Protein AF-A0A538BDC4-F1 (afdb_monomer)

Structure (mmCIF, N/CA/C/O backbone):
data_AF-A0A538BDC4-F1
#
_entry.id   AF-A0A538BDC4-F1
#
loop_
_atom_site.group_PDB
_atom_site.id
_atom_site.type_symbol
_atom_site.label_atom_id
_atom_site.label_alt_id
_atom_site.label_comp_id
_atom_site.label_asym_id
_atom_site.label_entity_id
_atom_site.label_seq_id
_atom_site.pdbx_PDB_ins_code
_atom_site.Cartn_x
_atom_site.Cartn_y
_atom_site.Cartn_z
_atom_site.occupancy
_atom_site.B_iso_or_equiv
_atom_site.auth_seq_id
_atom_site.auth_comp_id
_atom_site.auth_asym_id
_atom_site.auth_atom_id
_atom_site.pdbx_PDB_model_num
ATOM 1 N N . ARG A 1 1 ? 24.166 2.985 -10.705 1.00 48.72 1 ARG A N 1
ATOM 2 C CA . ARG A 1 1 ? 24.495 4.195 -11.500 1.00 48.72 1 ARG A CA 1
ATOM 3 C C . ARG A 1 1 ? 25.926 4.578 -11.146 1.00 48.72 1 ARG A C 1
ATOM 5 O O . ARG A 1 1 ? 26.167 4.776 -9.967 1.00 48.72 1 ARG A O 1
ATOM 12 N N . ALA A 1 2 ? 26.855 4.630 -12.104 1.00 51.78 2 ALA A N 1
ATOM 13 C CA . ALA A 1 2 ? 28.124 5.322 -11.875 1.00 51.78 2 ALA A CA 1
ATOM 14 C C . ALA A 1 2 ? 27.796 6.819 -11.778 1.00 51.78 2 ALA A C 1
ATOM 16 O O . ALA A 1 2 ? 27.143 7.349 -12.676 1.00 51.78 2 ALA A O 1
ATOM 17 N N . GLU A 1 3 ? 28.159 7.482 -10.684 1.00 45.19 3 GLU A N 1
ATOM 18 C CA . GLU A 1 3 ? 27.828 8.890 -10.402 1.00 45.19 3 GLU A CA 1
ATOM 19 C C . GLU A 1 3 ? 28.668 9.864 -11.260 1.00 45.19 3 GLU A C 1
ATOM 21 O O . GLU A 1 3 ? 29.283 10.800 -10.765 1.00 45.19 3 GLU A O 1
ATOM 26 N N . GLY A 1 4 ? 28.750 9.624 -12.574 1.00 50.72 4 GLY A N 1
ATOM 27 C CA . GLY A 1 4 ? 29.489 10.459 -13.528 1.00 50.72 4 GLY A CA 1
ATOM 28 C C . GLY A 1 4 ? 31.010 10.256 -13.542 1.00 50.72 4 GLY A C 1
ATOM 29 O O . GLY A 1 4 ? 31.698 10.867 -14.356 1.00 50.72 4 GLY A O 1
ATOM 30 N N . SER A 1 5 ? 31.555 9.380 -12.697 1.00 67.25 5 SER A N 1
ATOM 31 C CA . SER A 1 5 ? 32.981 9.046 -12.678 1.00 67.25 5 SER A CA 1
ATOM 32 C C . SER A 1 5 ? 33.284 7.869 -13.609 1.00 67.25 5 SER A C 1
ATOM 34 O O . SER A 1 5 ? 32.860 6.738 -13.364 1.00 67.25 5 SER A O 1
ATOM 36 N N . ALA A 1 6 ? 34.085 8.104 -14.655 1.00 70.00 6 ALA A N 1
ATOM 37 C CA . ALA A 1 6 ? 34.589 7.047 -15.543 1.00 70.00 6 ALA A CA 1
ATOM 38 C C . ALA A 1 6 ? 35.351 5.943 -14.780 1.00 70.00 6 ALA A C 1
ATOM 40 O O . ALA A 1 6 ? 35.437 4.809 -15.242 1.00 70.00 6 ALA A O 1
ATOM 41 N N . ARG A 1 7 ? 35.870 6.264 -13.589 1.00 76.00 7 ARG A N 1
ATOM 42 C CA . ARG A 1 7 ? 36.587 5.333 -12.715 1.00 76.00 7 ARG A CA 1
ATOM 43 C C . ARG A 1 7 ? 35.655 4.332 -12.032 1.00 76.00 7 ARG A C 1
ATOM 45 O O . ARG A 1 7 ? 36.023 3.170 -11.901 1.00 76.00 7 ARG A O 1
ATOM 52 N N . ASP A 1 8 ? 34.452 4.758 -11.656 1.00 74.25 8 ASP A N 1
ATOM 53 C CA . ASP A 1 8 ? 33.457 3.869 -11.045 1.00 74.25 8 ASP A CA 1
ATOM 54 C C . ASP A 1 8 ? 32.830 2.951 -12.092 1.00 74.25 8 ASP A C 1
ATOM 56 O O . ASP A 1 8 ? 32.608 1.773 -11.829 1.00 74.25 8 ASP A O 1
ATOM 60 N N . ALA A 1 9 ? 32.620 3.462 -13.310 1.00 70.69 9 ALA A N 1
ATOM 61 C CA . ALA A 1 9 ? 32.191 2.646 -14.443 1.00 70.69 9 ALA A CA 1
ATOM 62 C C . ALA A 1 9 ? 33.221 1.554 -14.785 1.00 70.69 9 ALA A C 1
ATOM 64 O O . ALA A 1 9 ? 32.838 0.413 -15.031 1.00 70.69 9 ALA A O 1
ATOM 65 N N . LEU A 1 10 ? 34.519 1.883 -14.743 1.00 76.62 10 LEU A N 1
ATOM 66 C CA . LEU A 1 10 ? 35.595 0.916 -14.974 1.00 76.62 10 LEU A CA 1
ATOM 67 C C . LEU A 1 10 ? 35.688 -0.120 -13.843 1.00 76.62 10 LEU A C 1
ATOM 69 O O . LEU A 1 10 ? 35.801 -1.307 -14.112 1.00 76.62 10 LEU A O 1
ATOM 73 N N . SER A 1 11 ? 35.558 0.315 -12.586 1.00 78.12 11 SER A N 1
ATOM 74 C CA . SER A 1 11 ? 35.563 -0.579 -11.419 1.00 78.12 11 SER A CA 1
ATOM 75 C C . SER A 1 11 ? 34.393 -1.572 -11.435 1.00 78.12 11 SER A C 1
ATOM 77 O O . SER A 1 11 ? 34.571 -2.749 -11.125 1.00 78.12 11 SER A O 1
ATOM 79 N N . LEU A 1 12 ? 33.197 -1.127 -11.842 1.00 71.94 12 LEU A N 1
ATOM 80 C CA . LEU A 1 12 ? 32.029 -2.000 -12.010 1.00 71.94 12 LEU A CA 1
ATOM 81 C C . LEU A 1 12 ? 32.198 -2.981 -13.180 1.00 71.94 12 LEU A C 1
ATOM 83 O O . LEU A 1 12 ? 31.763 -4.125 -13.081 1.00 71.94 12 LEU A O 1
ATOM 87 N N . LEU A 1 13 ? 32.850 -2.561 -14.269 1.00 73.38 13 LEU A N 1
ATOM 88 C CA . LEU A 1 13 ? 33.155 -3.429 -15.409 1.00 73.38 13 LEU A CA 1
ATOM 89 C C . LEU A 1 13 ? 34.205 -4.495 -15.053 1.00 73.38 13 LEU A C 1
ATOM 91 O O . LEU A 1 13 ? 34.049 -5.662 -15.412 1.00 73.38 13 LEU A O 1
ATOM 95 N N . ASP A 1 14 ? 35.238 -4.121 -14.297 1.00 78.94 14 ASP A N 1
ATOM 96 C CA . ASP A 1 14 ? 36.242 -5.059 -13.787 1.00 78.94 14 ASP A CA 1
ATOM 97 C C . ASP A 1 14 ? 35.599 -6.089 -12.843 1.00 78.94 14 ASP A C 1
ATOM 99 O O . ASP A 1 14 ? 35.874 -7.282 -12.933 1.00 78.94 14 ASP A O 1
ATOM 103 N N . GLN A 1 15 ? 34.654 -5.675 -11.997 1.00 76.25 15 GLN A N 1
ATOM 104 C CA . GLN A 1 15 ? 33.881 -6.608 -11.167 1.00 76.25 15 GLN A CA 1
ATOM 105 C C . GLN A 1 15 ? 32.971 -7.526 -12.004 1.00 76.25 15 GLN A C 1
ATOM 107 O O . GLN A 1 15 ? 32.870 -8.719 -11.714 1.00 76.25 15 GLN A O 1
ATOM 112 N N . ALA A 1 16 ? 32.368 -7.008 -13.078 1.00 72.31 16 ALA A N 1
ATOM 113 C CA . ALA A 1 16 ? 31.541 -7.781 -14.008 1.00 72.31 16 ALA A CA 1
ATOM 114 C C . ALA A 1 16 ? 32.308 -8.846 -14.783 1.00 72.31 16 ALA A C 1
ATOM 116 O O . ALA A 1 16 ? 31.830 -9.970 -14.932 1.00 72.31 16 ALA A O 1
ATOM 117 N N . THR A 1 17 ? 33.520 -8.529 -15.218 1.00 72.88 17 THR A N 1
ATOM 118 C CA . THR A 1 17 ? 34.389 -9.484 -15.915 1.00 72.88 17 THR A CA 1
ATOM 119 C C . THR A 1 17 ? 34.947 -10.563 -14.984 1.00 72.88 17 THR A C 1
ATOM 121 O O . THR A 1 17 ? 35.096 -11.711 -15.401 1.00 72.88 17 THR A O 1
ATOM 124 N N . VAL A 1 18 ? 35.181 -10.251 -13.704 1.00 78.81 18 VAL A N 1
ATOM 125 C CA . VAL A 1 18 ? 35.585 -11.252 -12.699 1.00 78.81 18 VAL A CA 1
ATOM 126 C C . VAL A 1 18 ? 34.460 -12.254 -12.408 1.00 78.81 18 VAL A C 1
ATOM 128 O O . VAL A 1 18 ? 34.746 -13.434 -12.211 1.00 78.81 18 VAL A O 1
ATOM 131 N N . LEU A 1 19 ? 33.196 -11.812 -12.405 1.00 66.75 19 LEU A N 1
ATOM 132 C CA . LEU A 1 19 ? 32.043 -12.670 -12.105 1.00 66.75 19 LEU A CA 1
ATOM 133 C C . LEU A 1 19 ? 31.507 -13.442 -13.331 1.00 66.75 19 LEU A C 1
ATOM 135 O O . LEU A 1 19 ? 31.119 -14.599 -13.188 1.00 66.75 19 LEU A O 1
ATOM 139 N N . GLY A 1 20 ? 31.491 -12.824 -14.520 1.00 61.47 20 GLY A N 1
ATOM 140 C CA . GLY A 1 20 ? 30.931 -13.388 -15.764 1.00 61.47 20 GLY A CA 1
ATOM 141 C C . GLY A 1 20 ? 31.948 -14.037 -16.713 1.00 61.47 20 GLY A C 1
ATOM 142 O O . GLY A 1 20 ? 31.589 -14.568 -17.764 1.00 61.47 20 GLY A O 1
ATOM 143 N N . GLY A 1 21 ? 33.242 -14.002 -16.387 1.00 69.00 21 GLY A N 1
ATOM 144 C CA . GLY A 1 21 ? 34.291 -14.503 -17.276 1.00 69.00 21 GLY A CA 1
ATOM 145 C C . GLY A 1 21 ? 34.465 -13.634 -18.533 1.00 69.00 21 GLY A C 1
ATOM 146 O O . GLY A 1 21 ? 34.674 -12.429 -18.444 1.00 69.00 21 GLY A O 1
ATOM 147 N N . GLN A 1 22 ? 34.443 -14.244 -19.727 1.00 62.75 22 GLN A N 1
ATOM 148 C CA . GLN A 1 22 ? 34.723 -13.558 -21.008 1.00 62.75 22 GLN A CA 1
ATOM 149 C C . GLN A 1 22 ? 33.521 -12.793 -21.591 1.00 62.75 22 GLN A C 1
ATOM 151 O O . GLN A 1 22 ? 33.710 -11.985 -22.500 1.00 62.75 22 GLN A O 1
ATOM 156 N N . ALA A 1 23 ? 32.303 -13.042 -21.103 1.00 62.81 23 ALA A N 1
ATOM 157 C CA . ALA A 1 23 ? 31.093 -12.380 -21.573 1.00 62.81 23 ALA A CA 1
ATOM 158 C C . ALA A 1 23 ? 30.297 -11.872 -20.373 1.00 62.81 23 ALA A C 1
ATOM 160 O O . ALA A 1 23 ? 29.814 -12.647 -19.556 1.00 62.81 23 ALA A O 1
ATOM 161 N N . VAL A 1 24 ? 30.174 -10.552 -20.274 1.00 70.12 24 VAL A N 1
ATOM 162 C CA . VAL A 1 24 ? 29.301 -9.913 -19.294 1.00 70.12 24 VAL A CA 1
ATOM 163 C C . VAL A 1 24 ? 27.889 -9.949 -19.869 1.00 70.12 24 VAL A C 1
ATOM 165 O O . VAL A 1 24 ? 27.565 -9.166 -20.762 1.00 70.12 24 VAL A O 1
ATOM 168 N N . ASP A 1 25 ? 27.079 -10.903 -19.414 1.00 71.81 25 ASP A N 1
ATOM 169 C CA . ASP A 1 25 ? 25.666 -10.986 -19.772 1.00 71.81 25 ASP A CA 1
ATOM 170 C C . ASP A 1 25 ? 24.791 -10.156 -18.816 1.00 71.81 25 ASP A C 1
ATOM 172 O O . ASP A 1 25 ? 25.215 -9.705 -17.748 1.00 71.81 25 ASP A O 1
ATOM 176 N N . GLU A 1 26 ? 23.545 -9.922 -19.223 1.00 63.72 26 GLU A N 1
ATOM 177 C CA . GLU A 1 26 ? 22.583 -9.116 -18.467 1.00 63.72 26 GLU A CA 1
ATOM 178 C C . GLU A 1 26 ? 22.339 -9.673 -17.054 1.00 63.72 26 GLU A C 1
ATOM 180 O O . GLU A 1 26 ? 22.199 -8.914 -16.094 1.00 63.72 26 GLU A O 1
ATOM 185 N N . ALA A 1 27 ? 22.359 -11.001 -16.905 1.00 61.50 27 ALA A N 1
ATOM 186 C CA . ALA A 1 27 ? 22.208 -11.678 -15.622 1.00 61.50 27 ALA A CA 1
ATOM 187 C C . ALA A 1 27 ? 23.379 -11.384 -14.669 1.00 61.50 27 ALA A C 1
ATOM 189 O O . ALA A 1 27 ? 23.152 -11.104 -13.491 1.00 61.50 27 ALA A O 1
ATOM 190 N N . THR A 1 28 ? 24.615 -11.373 -15.175 1.00 65.12 28 THR A N 1
ATOM 191 C CA . THR A 1 28 ? 25.823 -11.023 -14.414 1.00 65.12 28 THR A CA 1
ATOM 192 C C . THR A 1 28 ? 25.789 -9.565 -13.960 1.00 65.12 28 THR A C 1
ATOM 194 O O . THR A 1 28 ? 26.091 -9.260 -12.805 1.00 65.12 28 THR A O 1
ATOM 197 N N . VAL A 1 29 ? 25.368 -8.653 -14.842 1.00 67.12 29 VAL A N 1
ATOM 198 C CA . VAL A 1 29 ? 25.221 -7.227 -14.508 1.00 67.12 29 VAL A CA 1
ATOM 199 C C . VAL A 1 29 ? 24.146 -7.022 -13.439 1.00 67.12 29 VAL A C 1
ATOM 201 O O . VAL A 1 29 ? 24.364 -6.262 -12.496 1.00 67.12 29 VAL A O 1
ATOM 204 N N . ARG A 1 30 ? 23.017 -7.735 -13.537 1.00 62.06 30 ARG A N 1
ATOM 205 C CA . ARG A 1 30 ? 21.933 -7.700 -12.543 1.00 62.06 30 ARG A CA 1
ATOM 206 C C . ARG A 1 30 ? 22.375 -8.258 -11.187 1.00 62.06 30 ARG A C 1
ATOM 208 O O . ARG A 1 30 ? 22.053 -7.680 -10.157 1.00 62.06 30 ARG A O 1
ATOM 215 N N . ALA A 1 31 ? 23.162 -9.331 -11.172 1.00 61.19 31 ALA A N 1
ATOM 216 C CA . ALA A 1 31 ? 23.706 -9.897 -9.937 1.00 61.19 31 ALA A CA 1
ATOM 217 C C . ALA A 1 31 ? 24.677 -8.939 -9.219 1.00 61.19 31 ALA A C 1
ATOM 219 O O . ALA A 1 31 ? 24.730 -8.922 -7.992 1.00 61.19 31 ALA A O 1
ATOM 220 N N . LEU A 1 32 ? 25.423 -8.123 -9.969 1.00 63.72 32 LEU A N 1
ATOM 221 C CA . LEU A 1 32 ? 26.388 -7.160 -9.421 1.00 63.72 32 LEU A CA 1
ATOM 222 C C . LEU A 1 32 ? 25.776 -5.830 -8.996 1.00 63.72 32 LEU A C 1
ATOM 224 O O . LEU A 1 32 ? 26.238 -5.216 -8.038 1.00 63.72 32 LEU A O 1
ATOM 228 N N . LEU A 1 33 ? 24.768 -5.359 -9.725 1.00 60.28 33 LEU A N 1
ATOM 229 C CA . LEU A 1 33 ? 24.105 -4.085 -9.448 1.00 60.28 33 LEU A CA 1
ATOM 230 C C . LEU A 1 33 ? 22.880 -4.237 -8.533 1.00 60.28 33 LEU A C 1
ATOM 232 O O . LEU A 1 33 ? 22.323 -3.223 -8.104 1.00 60.28 33 LEU A O 1
ATOM 236 N N . GLY A 1 34 ? 22.480 -5.478 -8.236 1.00 54.44 34 GLY A N 1
ATOM 237 C CA . GLY A 1 34 ? 21.169 -5.807 -7.687 1.00 54.44 34 GLY A CA 1
ATOM 238 C C . GLY A 1 34 ? 20.065 -5.642 -8.736 1.00 54.44 34 GLY A C 1
ATOM 239 O O . GLY A 1 34 ? 20.293 -5.125 -9.834 1.00 54.44 34 GLY A O 1
ATOM 240 N N . ALA A 1 35 ? 18.844 -6.060 -8.394 1.00 53.50 35 ALA A N 1
ATOM 241 C CA . ALA A 1 35 ? 17.668 -5.777 -9.213 1.00 53.50 35 ALA A CA 1
ATOM 242 C C . ALA A 1 35 ? 17.561 -4.251 -9.445 1.00 53.50 35 ALA A C 1
ATOM 244 O O . ALA A 1 35 ? 17.595 -3.496 -8.460 1.00 53.50 35 ALA A O 1
ATOM 245 N N . PRO A 1 36 ? 17.484 -3.750 -10.698 1.00 56.94 36 PRO A N 1
ATOM 246 C CA . PRO A 1 36 ? 17.276 -2.337 -10.966 1.00 56.94 36 PRO A CA 1
ATOM 247 C C . PRO A 1 36 ? 16.169 -1.747 -10.094 1.00 56.94 36 PRO A C 1
ATOM 249 O O . PRO A 1 36 ? 15.174 -2.396 -9.794 1.00 56.94 36 PRO A O 1
ATOM 252 N N . ARG A 1 37 ? 16.320 -0.476 -9.708 1.00 51.00 37 ARG A N 1
ATOM 253 C CA . ARG A 1 37 ? 15.408 0.239 -8.793 1.00 51.00 37 ARG A CA 1
ATOM 254 C C . ARG A 1 37 ? 13.944 0.336 -9.251 1.00 51.00 37 ARG A C 1
ATOM 256 O O . ARG A 1 37 ? 13.197 0.952 -8.512 1.00 51.00 37 ARG A O 1
ATOM 263 N N . GLY A 1 38 ? 13.582 -0.191 -10.425 1.00 59.62 38 GLY A N 1
ATOM 264 C CA . GLY A 1 38 ? 12.201 -0.385 -10.882 1.00 59.62 38 GLY A CA 1
ATOM 265 C C . GLY A 1 38 ? 11.728 -1.846 -10.821 1.00 59.62 38 GLY A C 1
ATOM 266 O O . GLY A 1 38 ? 10.539 -2.086 -10.668 1.00 59.62 38 GLY A O 1
ATOM 267 N N . GLU A 1 39 ? 12.629 -2.835 -10.864 1.00 77.12 39 GLU A N 1
ATOM 268 C CA . GLU A 1 39 ? 12.265 -4.262 -10.857 1.00 77.12 39 GLU A CA 1
ATOM 269 C C . GLU A 1 39 ? 11.569 -4.667 -9.548 1.00 77.12 39 GLU A C 1
ATOM 271 O O . GLU A 1 39 ? 10.618 -5.438 -9.574 1.00 77.12 39 GLU A O 1
ATOM 276 N N . VAL A 1 40 ? 11.984 -4.108 -8.405 1.00 89.31 40 VAL A N 1
ATOM 277 C CA . VAL A 1 40 ? 11.389 -4.448 -7.100 1.00 89.31 40 VAL A CA 1
ATOM 278 C C . VAL A 1 40 ? 9.949 -3.955 -6.986 1.00 89.31 40 VAL A C 1
ATOM 280 O O . VAL A 1 40 ? 9.096 -4.675 -6.488 1.00 89.31 40 VAL A O 1
ATOM 283 N N . GLN A 1 41 ? 9.658 -2.721 -7.390 1.00 93.38 41 GLN A N 1
ATOM 284 C CA . GLN A 1 41 ? 8.317 -2.147 -7.263 1.00 93.38 41 GLN A CA 1
ATOM 285 C C . GLN A 1 41 ? 7.372 -2.799 -8.272 1.00 93.38 41 GLN A C 1
ATOM 287 O O . GLN A 1 41 ? 6.224 -3.072 -7.924 1.00 93.38 41 GLN A O 1
ATOM 292 N N . PHE A 1 42 ? 7.882 -3.141 -9.462 1.00 93.62 42 PHE A N 1
ATOM 293 C CA . PHE A 1 42 ? 7.183 -4.013 -10.400 1.00 93.62 42 PHE A CA 1
ATOM 294 C C . PHE A 1 42 ? 6.879 -5.380 -9.772 1.00 93.62 42 PHE A C 1
ATOM 296 O O . PHE A 1 42 ? 5.733 -5.814 -9.811 1.00 93.62 42 PHE A O 1
ATOM 303 N N . GLU A 1 43 ? 7.855 -6.034 -9.141 1.00 94.56 43 GLU A N 1
ATOM 304 C CA . GLU A 1 43 ? 7.658 -7.325 -8.472 1.00 94.56 43 GLU A CA 1
ATOM 305 C C . GLU A 1 43 ? 6.638 -7.231 -7.328 1.00 94.56 43 GLU A C 1
ATOM 307 O O . GLU A 1 43 ? 5.719 -8.043 -7.257 1.00 94.56 43 GLU A O 1
ATOM 312 N N . ILE A 1 44 ? 6.737 -6.210 -6.467 1.00 96.12 44 ILE A N 1
ATOM 313 C CA . ILE A 1 44 ? 5.762 -5.958 -5.395 1.00 96.12 44 ILE A CA 1
ATOM 314 C C . ILE A 1 44 ? 4.362 -5.810 -5.990 1.00 96.12 44 ILE A C 1
ATOM 316 O O . ILE A 1 44 ? 3.426 -6.439 -5.501 1.00 96.12 44 ILE A O 1
ATOM 320 N N . ALA A 1 45 ? 4.199 -4.992 -7.031 1.00 96.44 45 ALA A N 1
ATOM 321 C CA . ALA A 1 45 ? 2.906 -4.814 -7.677 1.00 96.44 45 ALA A CA 1
ATOM 322 C C . ALA A 1 45 ? 2.380 -6.137 -8.259 1.00 96.44 45 ALA A C 1
ATOM 324 O O . ALA A 1 45 ? 1.213 -6.460 -8.062 1.00 96.44 45 ALA A O 1
ATOM 325 N N . ASP A 1 46 ? 3.224 -6.956 -8.880 1.00 94.50 46 ASP A N 1
ATOM 326 C CA . ASP A 1 46 ? 2.808 -8.253 -9.421 1.00 94.50 46 ASP A CA 1
ATOM 327 C C . ASP A 1 46 ? 2.362 -9.237 -8.338 1.00 94.50 46 ASP A C 1
ATOM 329 O O . ASP A 1 46 ? 1.306 -9.859 -8.468 1.00 94.50 46 ASP A O 1
ATOM 333 N N . VAL A 1 47 ? 3.115 -9.327 -7.242 1.00 95.50 47 VAL A N 1
ATOM 334 C CA . VAL A 1 47 ? 2.774 -10.156 -6.080 1.00 95.50 47 VAL A CA 1
ATOM 335 C C . VAL A 1 47 ? 1.463 -9.685 -5.437 1.00 95.50 47 VAL A C 1
ATOM 337 O O . VAL A 1 47 ? 0.593 -10.502 -5.124 1.00 95.50 47 VAL A O 1
ATOM 340 N N . VAL A 1 48 ? 1.271 -8.367 -5.299 1.00 96.12 48 VAL A N 1
ATOM 341 C CA . VAL A 1 48 ? 0.020 -7.785 -4.786 1.00 96.12 48 VAL A CA 1
ATOM 342 C C . VAL A 1 48 ? -1.156 -8.080 -5.718 1.00 96.12 48 VAL A C 1
ATOM 344 O O . VAL A 1 48 ? -2.230 -8.436 -5.232 1.00 96.12 48 VAL A O 1
ATOM 347 N N . ALA A 1 49 ? -0.969 -7.979 -7.036 1.00 93.88 49 ALA A N 1
ATOM 348 C CA . ALA A 1 49 ? -2.023 -8.212 -8.023 1.00 93.88 49 ALA A CA 1
ATOM 349 C C . ALA A 1 49 ? -2.586 -9.639 -7.956 1.00 93.88 49 ALA A C 1
ATOM 351 O O . ALA A 1 49 ? -3.799 -9.841 -8.047 1.00 93.88 49 ALA A O 1
ATOM 352 N N . VAL A 1 50 ? -1.717 -10.637 -7.764 1.00 92.56 50 VAL A N 1
ATOM 353 C CA . VAL A 1 50 ? -2.139 -12.041 -7.618 1.00 92.56 50 VAL A CA 1
ATOM 354 C C . VAL A 1 50 ? -2.575 -12.391 -6.191 1.00 92.56 50 VAL A C 1
ATOM 356 O O . VAL A 1 50 ? -3.180 -13.440 -5.975 1.00 92.56 50 VAL A O 1
ATOM 359 N N . GLY A 1 51 ? -2.332 -11.504 -5.221 1.00 91.44 51 GLY A N 1
ATOM 360 C CA . GLY A 1 51 ? -2.657 -11.709 -3.811 1.00 91.44 51 GLY A CA 1
ATOM 361 C C . GLY A 1 51 ? -1.729 -12.700 -3.102 1.00 91.44 51 GLY A C 1
ATOM 362 O O . GLY A 1 51 ? -2.164 -13.380 -2.171 1.00 91.44 51 GLY A O 1
ATOM 363 N N . ASP A 1 52 ? -0.474 -12.812 -3.540 1.00 91.31 52 ASP A N 1
ATOM 364 C CA . ASP A 1 52 ? 0.494 -13.752 -2.972 1.00 91.31 52 ASP A CA 1
ATOM 365 C C . ASP A 1 52 ? 1.160 -13.182 -1.710 1.00 91.31 52 ASP A C 1
ATOM 367 O O . ASP A 1 52 ? 2.209 -12.542 -1.732 1.00 91.31 52 ASP A O 1
ATOM 371 N N . VAL A 1 53 ? 0.545 -13.460 -0.561 1.00 93.56 53 VAL A N 1
ATOM 372 C CA . VAL A 1 53 ? 1.059 -13.054 0.755 1.00 93.56 53 VAL A CA 1
ATOM 373 C C . VAL A 1 53 ? 2.445 -13.632 1.042 1.00 93.56 53 VAL A C 1
ATOM 375 O O . VAL A 1 53 ? 3.256 -12.977 1.696 1.00 93.56 53 VAL A O 1
ATOM 378 N N . ARG A 1 54 ? 2.740 -14.849 0.570 1.00 93.75 54 ARG A N 1
ATOM 379 C CA . ARG A 1 54 ? 4.052 -15.464 0.784 1.00 93.75 54 ARG A CA 1
ATOM 380 C C . ARG A 1 54 ? 5.117 -14.707 -0.003 1.00 93.75 54 ARG A C 1
ATOM 382 O O . ARG A 1 54 ? 6.150 -14.367 0.571 1.00 93.75 54 ARG A O 1
ATOM 389 N N . GLY A 1 55 ? 4.829 -14.390 -1.263 1.00 93.25 55 GLY A N 1
ATOM 390 C CA . GLY A 1 55 ? 5.689 -13.566 -2.105 1.00 93.25 55 GLY A CA 1
ATOM 391 C C . GLY A 1 55 ? 6.025 -12.219 -1.459 1.00 93.25 55 GLY A C 1
ATOM 392 O O . GLY A 1 55 ? 7.171 -11.787 -1.523 1.00 93.25 55 GLY A O 1
ATOM 393 N N . ILE A 1 56 ? 5.083 -11.584 -0.747 1.00 94.75 56 ILE A N 1
ATOM 394 C CA . ILE A 1 56 ? 5.352 -10.320 -0.037 1.00 94.75 56 ILE A CA 1
ATOM 395 C C . ILE A 1 56 ? 6.461 -10.484 1.001 1.00 94.75 56 ILE A C 1
ATOM 397 O O . ILE A 1 56 ? 7.385 -9.670 1.035 1.00 94.75 56 ILE A O 1
ATOM 401 N N . PHE A 1 57 ? 6.391 -11.526 1.833 1.00 94.75 57 PHE A N 1
ATOM 402 C CA . PHE A 1 57 ? 7.437 -11.784 2.821 1.00 94.75 57 PHE A CA 1
ATOM 403 C C . PHE A 1 57 ? 8.781 -12.066 2.150 1.00 94.75 57 PHE A C 1
ATOM 405 O O . PHE A 1 57 ? 9.785 -11.499 2.566 1.00 94.75 57 PHE A O 1
ATOM 412 N N . GLU A 1 58 ? 8.798 -12.860 1.077 1.00 95.00 58 GLU A N 1
ATOM 413 C CA . GLU A 1 58 ? 10.026 -13.185 0.341 1.00 95.00 58 GLU A CA 1
ATOM 414 C C . GLU A 1 58 ? 10.674 -11.936 -0.287 1.00 95.00 58 GLU A C 1
ATOM 416 O O . GLU A 1 58 ? 11.894 -11.767 -0.213 1.00 95.00 58 GLU A O 1
ATOM 421 N N . VAL A 1 59 ? 9.874 -11.025 -0.852 1.00 94.12 59 VAL A N 1
ATOM 422 C CA . VAL A 1 59 ? 10.360 -9.748 -1.398 1.00 94.12 59 VAL A CA 1
ATOM 423 C C . VAL A 1 59 ? 10.896 -8.844 -0.290 1.00 94.12 59 VAL A C 1
ATOM 425 O O . VAL A 1 59 ? 12.001 -8.314 -0.411 1.00 94.12 59 VAL A O 1
ATOM 428 N N . VAL A 1 60 ? 10.156 -8.674 0.809 1.00 94.44 60 VAL A N 1
ATOM 429 C CA . VAL A 1 60 ? 10.581 -7.811 1.924 1.00 94.44 60 VAL A CA 1
ATOM 430 C C . VAL A 1 60 ? 11.828 -8.360 2.618 1.00 94.44 60 VAL A C 1
ATOM 432 O O . VAL A 1 60 ? 12.738 -7.587 2.920 1.00 94.44 60 VAL A O 1
ATOM 435 N N . ASP A 1 61 ? 11.918 -9.674 2.828 1.00 93.38 61 ASP A N 1
ATOM 436 C CA . ASP A 1 61 ? 13.113 -10.314 3.381 1.00 93.38 61 ASP A CA 1
ATOM 437 C C . ASP A 1 61 ? 14.338 -10.046 2.516 1.00 93.38 61 ASP A C 1
ATOM 439 O O . ASP A 1 61 ? 15.375 -9.626 3.031 1.00 93.38 61 ASP A O 1
ATOM 443 N N . ARG A 1 62 ? 14.209 -10.215 1.197 1.00 93.19 62 ARG A N 1
ATOM 444 C CA . ARG A 1 62 ? 15.297 -9.937 0.258 1.00 93.19 62 ARG A CA 1
ATOM 445 C C . ARG A 1 62 ? 15.748 -8.484 0.329 1.00 93.19 62 ARG A C 1
ATOM 447 O O . ARG A 1 62 ? 16.938 -8.226 0.434 1.00 93.19 62 ARG A O 1
ATOM 454 N N . LEU A 1 63 ? 14.809 -7.537 0.371 1.00 91.06 63 LEU A N 1
ATOM 455 C CA . LEU A 1 63 ? 15.127 -6.111 0.492 1.00 91.06 63 LEU A CA 1
ATOM 456 C C . LEU A 1 63 ? 15.932 -5.796 1.754 1.00 91.06 63 LEU A C 1
ATOM 458 O O . LEU A 1 63 ? 16.864 -4.993 1.715 1.00 91.06 63 LEU A O 1
ATOM 462 N N . VAL A 1 64 ? 15.578 -6.432 2.870 1.00 89.31 64 VAL A N 1
ATOM 463 C CA . VAL A 1 64 ? 16.276 -6.258 4.146 1.00 89.31 64 VAL A CA 1
ATOM 464 C C . VAL A 1 64 ? 17.658 -6.909 4.106 1.00 89.31 64 VAL A C 1
ATOM 466 O O . VAL A 1 64 ? 18.619 -6.301 4.578 1.00 89.31 64 VAL A O 1
ATOM 469 N N . LEU A 1 65 ? 17.778 -8.107 3.524 1.00 89.50 65 LEU A N 1
ATOM 470 C CA . LEU A 1 65 ? 19.060 -8.796 3.331 1.00 89.50 65 LEU A CA 1
ATOM 471 C C . LEU A 1 65 ? 20.009 -8.000 2.427 1.00 89.50 65 LEU A C 1
ATOM 473 O O . LEU A 1 65 ? 21.198 -7.910 2.722 1.00 89.50 65 LEU A O 1
ATOM 477 N N . ASP A 1 66 ? 19.467 -7.348 1.400 1.00 88.94 66 ASP A N 1
ATOM 478 C CA . ASP A 1 66 ? 20.195 -6.453 0.496 1.00 88.94 66 ASP A CA 1
ATOM 479 C C . ASP A 1 66 ? 20.552 -5.101 1.154 1.00 88.94 66 ASP A C 1
ATOM 481 O O . ASP A 1 66 ? 21.149 -4.229 0.520 1.00 88.94 66 ASP A O 1
ATOM 485 N N . GLY A 1 67 ? 20.176 -4.885 2.422 1.00 88.38 67 GLY A N 1
ATOM 486 C CA . GLY A 1 67 ? 20.474 -3.667 3.178 1.00 88.38 67 GLY A CA 1
ATOM 487 C C . GLY A 1 67 ? 19.716 -2.428 2.693 1.00 88.38 67 GLY A C 1
ATOM 488 O O . GLY A 1 67 ? 20.144 -1.300 2.949 1.00 88.38 67 GLY A O 1
ATOM 489 N N . ARG A 1 68 ? 18.601 -2.606 1.974 1.00 90.19 68 ARG A N 1
ATOM 490 C CA . ARG A 1 68 ? 17.786 -1.498 1.461 1.00 90.19 68 ARG A CA 1
ATOM 491 C C . ARG A 1 68 ? 17.067 -0.799 2.613 1.00 90.19 68 ARG A C 1
ATOM 493 O O . ARG A 1 68 ? 16.472 -1.438 3.480 1.00 90.19 68 ARG A O 1
ATOM 500 N N . ASP A 1 69 ? 17.058 0.532 2.590 1.00 91.94 69 ASP A N 1
ATOM 501 C CA . ASP A 1 69 ? 16.275 1.307 3.552 1.00 91.94 69 ASP A CA 1
ATOM 502 C C . ASP A 1 69 ? 14.770 1.135 3.284 1.00 91.94 69 ASP A C 1
ATOM 504 O O . ASP A 1 69 ? 14.258 1.525 2.231 1.00 91.94 69 ASP A O 1
ATOM 508 N N . VAL A 1 70 ? 14.055 0.562 4.256 1.00 94.12 70 VAL A N 1
ATOM 509 C CA . VAL A 1 70 ? 12.621 0.243 4.152 1.00 94.12 70 VAL A CA 1
ATOM 510 C C . VAL A 1 70 ? 11.767 1.487 3.899 1.00 94.12 70 VAL A C 1
ATOM 512 O O . VAL A 1 70 ? 10.778 1.415 3.170 1.00 94.12 70 VAL A O 1
ATOM 515 N N . ARG A 1 71 ? 12.129 2.646 4.463 1.00 95.00 71 ARG A N 1
ATOM 516 C CA . ARG A 1 71 ? 11.355 3.884 4.284 1.00 95.00 71 ARG A CA 1
ATOM 517 C C . ARG A 1 71 ? 11.507 4.395 2.859 1.00 95.00 71 ARG A C 1
ATOM 519 O O . ARG A 1 71 ? 10.521 4.791 2.247 1.00 95.00 71 ARG A O 1
ATOM 526 N N . ASN A 1 72 ? 12.725 4.349 2.322 1.00 93.56 72 ASN A N 1
ATOM 527 C CA . ASN A 1 72 ? 12.976 4.698 0.933 1.00 93.56 72 ASN A CA 1
ATOM 528 C C . ASN A 1 72 ? 12.249 3.743 -0.021 1.00 93.56 72 ASN A C 1
ATOM 530 O O . ASN A 1 72 ? 11.555 4.211 -0.916 1.00 93.56 72 ASN A O 1
ATOM 534 N N . VAL A 1 73 ? 12.321 2.428 0.216 1.00 94.31 73 VAL A N 1
ATOM 535 C CA . VAL A 1 73 ? 11.565 1.446 -0.583 1.00 94.31 73 VAL A CA 1
ATOM 536 C C . VAL A 1 73 ? 10.066 1.737 -0.530 1.00 94.31 73 VAL A C 1
ATOM 538 O O . VAL A 1 73 ? 9.411 1.734 -1.562 1.00 94.31 73 VAL A O 1
ATOM 541 N N . THR A 1 74 ? 9.523 2.069 0.642 1.00 96.69 74 THR A N 1
ATOM 542 C CA . THR A 1 74 ? 8.105 2.436 0.782 1.00 96.69 74 THR A CA 1
ATOM 543 C C . THR A 1 74 ? 7.751 3.664 -0.062 1.00 96.69 74 THR A C 1
ATOM 545 O O . THR A 1 74 ? 6.719 3.665 -0.728 1.00 96.69 74 THR A O 1
ATOM 548 N N . ASN A 1 75 ? 8.610 4.690 -0.094 1.00 95.94 75 ASN A N 1
ATOM 549 C CA . ASN A 1 75 ? 8.409 5.876 -0.936 1.00 95.94 75 ASN A CA 1
ATOM 550 C C . ASN A 1 75 ? 8.442 5.538 -2.431 1.00 95.94 75 ASN A C 1
ATOM 552 O O . ASN A 1 75 ? 7.612 6.037 -3.189 1.00 95.94 75 ASN A O 1
ATOM 556 N N . GLU A 1 76 ? 9.389 4.696 -2.847 1.00 94.88 76 GLU A N 1
ATOM 557 C CA . GLU A 1 76 ? 9.502 4.221 -4.228 1.00 94.88 76 GLU A CA 1
ATOM 558 C C . GLU A 1 76 ? 8.250 3.423 -4.629 1.00 94.88 76 GLU A C 1
ATOM 560 O O . GLU A 1 76 ? 7.675 3.673 -5.685 1.00 94.88 76 GLU A O 1
ATOM 565 N N . THR A 1 77 ? 7.762 2.537 -3.756 1.00 96.56 77 THR A N 1
ATOM 566 C CA . THR A 1 77 ? 6.526 1.771 -3.968 1.00 96.56 77 THR A CA 1
ATOM 567 C C . THR A 1 77 ? 5.299 2.684 -4.060 1.00 96.56 77 THR A C 1
ATOM 569 O O . THR A 1 77 ? 4.472 2.497 -4.946 1.00 96.56 77 THR A O 1
ATOM 572 N N . ILE A 1 78 ? 5.181 3.716 -3.212 1.00 97.62 78 ILE A N 1
ATOM 573 C CA . ILE A 1 78 ? 4.105 4.722 -3.324 1.00 97.62 78 ILE A CA 1
ATOM 574 C C . ILE A 1 78 ? 4.156 5.428 -4.683 1.00 97.62 78 ILE A C 1
ATOM 576 O O . ILE A 1 78 ? 3.117 5.591 -5.321 1.00 97.62 78 ILE A O 1
ATOM 580 N N . GLY A 1 79 ? 5.349 5.836 -5.131 1.00 95.50 79 GLY A N 1
ATOM 581 C CA . GLY A 1 79 ? 5.543 6.442 -6.449 1.00 95.50 79 GLY A CA 1
ATOM 582 C C . GLY A 1 79 ? 5.060 5.525 -7.571 1.00 95.50 79 GLY A C 1
ATOM 583 O O . GLY A 1 79 ? 4.246 5.937 -8.388 1.00 95.50 79 GLY A O 1
ATOM 584 N N . HIS A 1 80 ? 5.458 4.254 -7.527 1.00 96.12 80 HIS A N 1
ATOM 585 C CA . HIS A 1 80 ? 5.061 3.251 -8.513 1.00 96.12 80 HIS A CA 1
ATOM 586 C C . HIS A 1 80 ? 3.541 3.049 -8.588 1.00 96.12 80 HIS A C 1
ATOM 588 O O . HIS A 1 80 ? 2.952 3.133 -9.661 1.00 96.12 80 HIS A O 1
ATOM 594 N N . PHE A 1 81 ? 2.864 2.861 -7.448 1.00 97.44 81 PHE A N 1
ATOM 595 C CA . PHE A 1 81 ? 1.401 2.711 -7.429 1.00 97.44 81 PHE A CA 1
ATOM 596 C C . PHE A 1 81 ? 0.658 3.990 -7.844 1.00 97.44 81 PHE A C 1
ATOM 598 O O . PHE A 1 81 ? -0.432 3.904 -8.413 1.00 97.44 81 PHE A O 1
ATOM 605 N N . ARG A 1 82 ? 1.234 5.175 -7.597 1.00 96.31 82 ARG A N 1
ATOM 606 C CA . ARG A 1 82 ? 0.700 6.447 -8.104 1.00 96.31 82 ARG A CA 1
ATOM 607 C C . ARG A 1 82 ? 0.787 6.486 -9.623 1.00 96.31 82 ARG A C 1
ATOM 609 O O . ARG A 1 82 ? -0.176 6.896 -10.264 1.00 96.31 82 ARG A O 1
ATOM 616 N N . ASP A 1 83 ? 1.907 6.052 -10.181 1.00 95.00 83 ASP A N 1
ATOM 617 C CA . ASP A 1 83 ? 2.118 6.050 -11.623 1.00 95.00 83 ASP A CA 1
ATOM 618 C C . ASP A 1 83 ? 1.183 5.031 -12.298 1.00 95.00 83 ASP A C 1
ATOM 620 O O . ASP A 1 83 ? 0.515 5.376 -13.270 1.00 95.00 83 ASP A O 1
ATOM 624 N N . LEU A 1 84 ? 0.992 3.842 -11.707 1.00 95.81 84 LEU A N 1
ATOM 625 C CA . LEU A 1 84 ? -0.039 2.883 -12.134 1.00 95.81 84 LEU A CA 1
ATOM 626 C C . LEU A 1 84 ? -1.450 3.499 -12.114 1.00 95.81 84 LEU A C 1
ATOM 628 O O . LEU A 1 84 ? -2.212 3.338 -13.069 1.00 95.81 84 LEU A O 1
ATOM 632 N N . LEU A 1 85 ? -1.812 4.217 -11.042 1.00 95.62 85 LEU A N 1
ATOM 633 C CA . LEU A 1 85 ? -3.117 4.879 -10.933 1.00 95.62 85 LEU A CA 1
ATOM 634 C C . LEU A 1 85 ? -3.293 5.953 -12.008 1.00 95.62 85 LEU A C 1
ATOM 636 O O . LEU A 1 85 ? -4.365 6.043 -12.610 1.00 95.62 85 LEU A O 1
ATOM 640 N N . LEU A 1 86 ? -2.258 6.754 -12.255 1.00 94.25 86 LEU A N 1
ATOM 641 C CA . LEU A 1 86 ? -2.269 7.781 -13.287 1.00 94.25 86 LEU A CA 1
ATOM 642 C C . LEU A 1 86 ? -2.500 7.158 -14.668 1.00 94.25 86 LEU A C 1
ATOM 644 O O . LEU A 1 86 ? -3.415 7.579 -15.370 1.00 94.25 86 LEU A O 1
ATOM 648 N N . VAL A 1 87 ? -1.746 6.112 -15.021 1.00 93.50 87 VAL A N 1
ATOM 649 C CA . VAL A 1 87 ? -1.917 5.410 -16.303 1.00 93.50 87 VAL A CA 1
ATOM 650 C C . VAL A 1 87 ? -3.331 4.840 -16.439 1.00 93.50 87 VAL A C 1
ATOM 652 O O . VAL A 1 87 ? -3.939 4.951 -17.502 1.00 93.50 87 VAL A O 1
ATOM 655 N N . LYS A 1 88 ? -3.897 4.288 -15.356 1.00 92.88 88 LYS A N 1
ATOM 656 C CA . LYS A 1 88 ? -5.254 3.717 -15.357 1.00 92.88 88 LYS A CA 1
ATOM 657 C C . LYS A 1 88 ? -6.364 4.766 -15.489 1.00 92.88 88 LYS A C 1
ATOM 659 O O . LYS A 1 88 ? -7.414 4.467 -16.052 1.00 92.88 88 LYS A O 1
ATOM 664 N N . THR A 1 89 ? -6.176 5.962 -14.932 1.00 92.81 89 THR A N 1
ATOM 665 C CA . THR A 1 89 ? -7.244 6.976 -14.796 1.00 92.81 89 THR A CA 1
ATOM 666 C C . THR A 1 89 ? -7.148 8.122 -15.798 1.00 92.81 89 THR A C 1
ATOM 668 O O . THR A 1 89 ? -8.165 8.742 -16.108 1.00 92.81 89 THR A O 1
ATOM 671 N N . ALA A 1 90 ? -5.958 8.389 -16.329 1.00 89.25 90 ALA A N 1
ATOM 672 C CA . ALA A 1 90 ? -5.679 9.466 -17.270 1.00 89.25 90 ALA A CA 1
ATOM 673 C C . ALA A 1 90 ? -4.929 8.937 -18.512 1.00 89.25 90 ALA A C 1
ATOM 675 O O . ALA A 1 90 ? -3.787 9.335 -18.765 1.00 89.25 90 ALA A O 1
ATOM 676 N N . PRO A 1 91 ? -5.546 8.038 -19.308 1.00 81.81 91 PRO A N 1
ATOM 677 C CA . PRO A 1 91 ? -4.914 7.513 -20.515 1.00 81.81 91 PRO A CA 1
ATOM 678 C C . PRO A 1 91 ? -4.593 8.651 -21.497 1.00 81.81 91 PRO A C 1
ATOM 680 O O . PRO A 1 91 ? -5.397 9.564 -21.690 1.00 81.81 91 PRO A O 1
ATOM 683 N N . GLY A 1 92 ? -3.409 8.601 -22.115 1.00 77.88 92 GLY A N 1
ATOM 684 C CA . GLY A 1 92 ? -2.926 9.632 -23.043 1.00 77.88 92 GLY A CA 1
ATOM 685 C C . GLY A 1 92 ? -2.274 10.856 -22.387 1.00 77.88 92 GLY A C 1
ATOM 686 O O . GLY A 1 92 ? -1.920 11.794 -23.093 1.00 77.88 92 GLY A O 1
ATOM 687 N N . GLN A 1 93 ? -2.094 10.868 -21.060 1.00 81.81 93 GLN A N 1
ATOM 688 C CA . GLN A 1 93 ? -1.300 11.883 -20.349 1.00 81.81 93 GLN A CA 1
ATOM 689 C C . GLN A 1 93 ? 0.096 11.352 -19.993 1.00 81.81 93 GLN A C 1
ATOM 691 O O . GLN A 1 93 ? 0.536 11.429 -18.848 1.00 81.81 93 GLN A O 1
ATOM 696 N N . GLU A 1 94 ? 0.777 10.784 -20.987 1.00 79.75 94 GLU A N 1
ATOM 697 C CA . GLU A 1 94 ? 2.114 10.182 -20.862 1.00 79.75 94 GLU A CA 1
ATOM 698 C C . GLU A 1 94 ? 3.141 11.198 -20.348 1.00 79.75 94 GLU A C 1
ATOM 700 O O . GLU A 1 94 ? 3.948 10.872 -19.487 1.00 79.75 94 GLU A O 1
ATOM 705 N N . ASP A 1 95 ? 3.025 12.455 -20.792 1.00 82.88 95 ASP A N 1
ATOM 706 C CA . ASP A 1 95 ? 3.913 13.573 -20.442 1.00 82.88 95 ASP A CA 1
ATOM 707 C C . ASP A 1 95 ? 3.953 13.903 -18.938 1.00 82.88 95 ASP A C 1
ATOM 709 O O . ASP A 1 95 ? 4.856 14.598 -18.471 1.00 82.88 95 ASP A O 1
ATOM 713 N N . LEU A 1 96 ? 2.961 13.448 -18.162 1.00 83.12 96 LEU A N 1
ATOM 714 C CA . LEU A 1 96 ? 2.964 13.597 -16.704 1.00 83.12 96 LEU A CA 1
ATOM 715 C C . LEU A 1 96 ? 3.945 12.638 -16.017 1.00 83.12 96 LEU A C 1
ATOM 717 O O . LEU A 1 96 ? 4.293 12.850 -14.852 1.00 83.12 96 LEU A O 1
ATOM 721 N N . LEU A 1 97 ? 4.370 11.589 -16.720 1.00 83.69 97 LEU A N 1
ATOM 722 C CA . LEU A 1 97 ? 5.365 10.632 -16.272 1.00 83.69 97 LEU A CA 1
ATOM 723 C C . LEU A 1 97 ? 6.686 10.934 -16.979 1.00 83.69 97 LEU A C 1
ATOM 725 O O . LEU A 1 97 ? 6.775 10.917 -18.201 1.00 83.69 97 LEU A O 1
ATOM 729 N N . ASP A 1 98 ? 7.742 11.172 -16.205 1.00 82.12 98 ASP A N 1
ATOM 730 C CA . ASP A 1 98 ? 9.102 11.334 -16.733 1.00 82.12 98 ASP A CA 1
ATOM 731 C C . ASP A 1 98 ? 9.714 9.950 -17.035 1.00 82.12 98 ASP A C 1
ATOM 733 O O . ASP A 1 98 ? 10.633 9.483 -16.357 1.00 82.12 98 ASP A O 1
ATOM 737 N N . LEU A 1 99 ? 9.109 9.234 -17.989 1.00 80.69 99 LEU A N 1
ATOM 738 C CA . LEU A 1 99 ? 9.433 7.854 -18.355 1.00 80.69 99 LEU A CA 1
ATOM 739 C C . LEU A 1 99 ? 9.713 7.731 -19.858 1.00 80.69 99 LEU A C 1
ATOM 741 O O . LEU A 1 99 ? 9.159 8.448 -20.686 1.00 80.69 99 LEU A O 1
ATOM 745 N N . ALA A 1 100 ? 10.572 6.777 -20.220 1.00 79.56 100 ALA A N 1
ATOM 746 C CA . ALA A 1 100 ? 10.753 6.380 -21.615 1.00 79.56 100 ALA A CA 1
ATOM 747 C C . ALA A 1 100 ? 9.535 5.585 -22.123 1.00 79.56 100 ALA A C 1
ATOM 749 O O . ALA A 1 100 ? 8.861 4.923 -21.334 1.00 79.56 100 ALA A O 1
ATOM 750 N N . ALA A 1 101 ? 9.304 5.589 -23.441 1.00 76.81 101 ALA A N 1
ATOM 751 C CA . ALA A 1 101 ? 8.152 4.927 -24.066 1.00 76.81 101 ALA A CA 1
ATOM 752 C C . ALA A 1 101 ? 8.043 3.429 -23.719 1.00 76.81 101 ALA A C 1
ATOM 754 O O . ALA A 1 101 ? 6.965 2.959 -23.365 1.00 76.81 101 ALA A O 1
ATOM 755 N N . ASP A 1 102 ? 9.160 2.696 -23.738 1.00 79.75 102 ASP A N 1
ATOM 756 C CA . ASP A 1 102 ? 9.170 1.263 -23.407 1.00 79.75 102 ASP A CA 1
ATOM 757 C C . ASP A 1 102 ? 8.738 1.018 -21.947 1.00 79.75 102 ASP A C 1
ATOM 759 O O . ASP A 1 102 ? 7.930 0.137 -21.666 1.00 79.75 102 ASP A O 1
ATOM 763 N N . ALA A 1 103 ? 9.199 1.864 -21.019 1.00 83.19 103 ALA A N 1
ATOM 764 C CA . ALA A 1 103 ? 8.838 1.778 -19.603 1.00 83.19 103 ALA A CA 1
ATOM 765 C C . ALA A 1 103 ? 7.371 2.165 -19.341 1.00 83.19 103 ALA A C 1
ATOM 767 O O . ALA A 1 103 ? 6.761 1.663 -18.396 1.00 83.19 103 ALA A O 1
ATOM 768 N N . TYR A 1 104 ? 6.801 3.049 -20.166 1.00 87.50 104 TYR A N 1
ATOM 769 C CA . TYR A 1 104 ? 5.382 3.391 -20.097 1.00 87.50 104 TYR A CA 1
ATOM 770 C C . TYR A 1 104 ? 4.502 2.194 -20.467 1.00 87.50 104 TYR A C 1
ATOM 772 O O . TYR A 1 104 ? 3.524 1.922 -19.770 1.00 87.50 104 TYR A O 1
ATOM 780 N N . GLU A 1 105 ? 4.850 1.451 -21.521 1.00 87.25 105 GLU A N 1
ATOM 781 C CA . GLU A 1 105 ? 4.054 0.292 -21.941 1.00 87.25 105 GLU A CA 1
ATOM 782 C C . GLU A 1 105 ? 4.085 -0.828 -20.891 1.00 87.25 105 GLU A C 1
ATOM 784 O O . GLU A 1 105 ? 3.033 -1.383 -20.568 1.00 87.25 105 GLU A O 1
ATOM 789 N N . ASP A 1 106 ? 5.240 -1.098 -20.276 1.00 89.81 106 ASP A N 1
ATOM 790 C CA . ASP A 1 106 ? 5.341 -2.048 -19.159 1.00 89.81 106 ASP A CA 1
ATOM 791 C C . ASP A 1 106 ? 4.436 -1.639 -17.984 1.00 89.81 106 ASP A C 1
ATOM 793 O O . ASP A 1 106 ? 3.701 -2.459 -17.419 1.00 89.81 106 ASP A O 1
ATOM 797 N N . LEU A 1 107 ? 4.439 -0.346 -17.642 1.00 91.56 107 LEU A N 1
ATOM 798 C CA . LEU A 1 107 ? 3.598 0.210 -16.586 1.00 91.56 107 LEU A CA 1
ATOM 799 C C . LEU A 1 107 ? 2.106 0.112 -16.945 1.00 91.56 107 LEU A C 1
ATOM 801 O O . LEU A 1 107 ? 1.285 -0.231 -16.092 1.00 91.56 107 LEU A O 1
ATOM 805 N N . ARG A 1 108 ? 1.748 0.344 -18.214 1.00 92.12 108 ARG A N 1
ATOM 806 C CA . ARG A 1 108 ? 0.382 0.196 -18.733 1.00 92.12 108 ARG A CA 1
ATOM 807 C C . ARG A 1 108 ? -0.103 -1.243 -18.626 1.00 92.12 108 ARG A C 1
ATOM 809 O O . ARG A 1 108 ? -1.195 -1.479 -18.111 1.00 92.12 108 ARG A O 1
ATOM 816 N N . VAL A 1 109 ? 0.710 -2.207 -19.054 1.00 93.62 109 VAL A N 1
ATOM 817 C CA . VAL A 1 109 ? 0.400 -3.640 -18.942 1.00 93.62 109 VAL A CA 1
ATOM 818 C C . VAL A 1 109 ? 0.205 -4.042 -17.481 1.00 93.62 109 VAL A C 1
ATOM 820 O O . VAL A 1 109 ? -0.730 -4.778 -17.161 1.00 93.62 109 VAL A O 1
ATOM 823 N N . GLN A 1 110 ? 1.042 -3.544 -16.572 1.00 94.44 110 GLN A N 1
ATOM 824 C CA . GLN A 1 110 ? 0.890 -3.834 -15.151 1.00 94.44 110 GLN A CA 1
ATOM 825 C C . GLN A 1 110 ? -0.352 -3.167 -14.538 1.00 94.44 110 GLN A C 1
ATOM 827 O O . GLN A 1 110 ? -1.040 -3.795 -13.732 1.00 94.44 110 GLN A O 1
ATOM 832 N N . ALA A 1 111 ? -0.696 -1.944 -14.950 1.00 95.50 111 ALA A N 1
ATOM 833 C CA . ALA A 1 111 ? -1.898 -1.245 -14.493 1.00 95.50 111 ALA A CA 1
ATOM 834 C C . ALA A 1 111 ? -3.192 -1.986 -14.879 1.00 95.50 111 ALA A C 1
ATOM 836 O O . ALA A 1 111 ? -4.198 -1.883 -14.174 1.00 95.50 111 ALA A O 1
ATOM 837 N N . GLU A 1 112 ? -3.185 -2.795 -15.946 1.00 94.94 112 GLU A N 1
ATOM 838 C CA . GLU A 1 112 ? -4.341 -3.630 -16.298 1.00 94.94 112 GLU A CA 1
ATOM 839 C C . GLU A 1 112 ? -4.673 -4.705 -15.261 1.00 94.94 112 GLU A C 1
ATOM 841 O O . GLU A 1 112 ? -5.824 -5.133 -15.171 1.00 94.94 112 GLU A O 1
ATOM 846 N N . LYS A 1 113 ? -3.710 -5.084 -14.416 1.00 94.31 113 LYS A N 1
ATOM 847 C CA . LYS A 1 113 ? -3.913 -6.068 -13.345 1.00 94.31 113 LYS A CA 1
ATOM 848 C C . LYS A 1 113 ? -4.750 -5.523 -12.179 1.00 94.31 113 LYS A C 1
ATOM 850 O O . LYS A 1 113 ? -5.163 -6.297 -11.319 1.00 94.31 113 LYS A O 1
ATOM 855 N N . PHE A 1 114 ? -5.015 -4.216 -12.155 1.00 94.94 114 PHE A N 1
ATOM 856 C CA . PHE A 1 114 ? -5.724 -3.535 -11.077 1.00 94.94 114 PHE A CA 1
ATOM 857 C C . PHE A 1 114 ? -6.904 -2.704 -11.589 1.00 94.94 114 PHE A C 1
ATOM 859 O O . PHE A 1 114 ? -6.896 -2.168 -12.701 1.00 94.94 114 PHE A O 1
ATOM 866 N N . SER A 1 115 ? -7.914 -2.530 -10.741 1.00 93.38 115 SER A N 1
ATOM 867 C CA . SER A 1 115 ? -8.890 -1.444 -10.883 1.00 93.38 115 SER A CA 1
ATOM 868 C C . SER A 1 115 ? -8.354 -0.126 -10.307 1.00 93.38 115 SER A C 1
ATOM 870 O O . SER A 1 115 ? -7.451 -0.109 -9.468 1.00 93.38 115 SER A O 1
ATOM 872 N N . ALA A 1 116 ? -8.940 1.002 -10.722 1.00 93.69 116 ALA A N 1
ATOM 873 C CA . ALA A 1 116 ? -8.601 2.308 -10.151 1.00 93.69 116 ALA A CA 1
ATOM 874 C C . ALA A 1 116 ? -8.930 2.388 -8.645 1.00 93.69 116 ALA A C 1
ATOM 876 O O . ALA A 1 116 ? -8.159 2.971 -7.882 1.00 93.69 116 ALA A O 1
ATOM 877 N N . GLY A 1 117 ? -10.035 1.764 -8.214 1.00 89.75 117 GLY A N 1
ATOM 878 C CA . GLY A 1 117 ? -10.429 1.670 -6.805 1.00 89.75 117 GLY A CA 1
ATOM 879 C C . GLY A 1 117 ? -9.399 0.916 -5.963 1.00 89.75 117 GLY A C 1
ATOM 880 O O . GLY A 1 117 ? -8.968 1.402 -4.914 1.00 89.75 117 GLY A O 1
ATOM 881 N N . GLU A 1 118 ? -8.914 -0.225 -6.459 1.00 93.44 118 GLU A N 1
ATOM 882 C CA . GLU A 1 118 ? -7.847 -0.982 -5.799 1.00 93.44 118 GLU A CA 1
ATOM 883 C C . GLU A 1 118 ? -6.545 -0.196 -5.691 1.00 93.44 118 GLU A C 1
ATOM 885 O O . GLU A 1 118 ? -5.963 -0.160 -4.609 1.00 93.44 118 GLU A O 1
ATOM 890 N N . LEU A 1 119 ? -6.102 0.463 -6.764 1.00 96.44 119 LEU A N 1
ATOM 891 C CA . LEU A 1 119 ? -4.884 1.280 -6.741 1.00 96.44 119 LEU A CA 1
ATOM 892 C C . LEU A 1 119 ? -4.993 2.420 -5.718 1.00 96.44 119 LEU A C 1
ATOM 894 O O . LEU A 1 119 ? -4.072 2.627 -4.926 1.00 96.44 119 LEU A O 1
ATOM 898 N N . ALA A 1 120 ? -6.136 3.110 -5.669 1.00 95.50 120 ALA A N 1
ATOM 899 C CA . ALA A 1 120 ? -6.391 4.160 -4.685 1.00 95.50 120 ALA A CA 1
ATOM 900 C C . ALA A 1 120 ? -6.363 3.625 -3.241 1.00 95.50 120 ALA A C 1
ATOM 902 O O . ALA A 1 120 ? -5.763 4.242 -2.356 1.00 95.50 120 ALA A O 1
ATOM 903 N N . ARG A 1 121 ? -6.957 2.450 -2.996 1.00 94.25 121 ARG A N 1
ATOM 904 C CA . ARG A 1 121 ? -6.922 1.783 -1.685 1.00 94.25 121 ARG A CA 1
ATOM 905 C C . ARG A 1 121 ? -5.501 1.381 -1.289 1.00 94.25 121 ARG A C 1
ATOM 907 O O . ARG A 1 121 ? -5.091 1.633 -0.157 1.00 94.25 121 ARG A O 1
ATOM 914 N N . ILE A 1 122 ? -4.743 0.774 -2.201 1.00 96.62 122 ILE A N 1
ATOM 915 C CA . ILE A 1 122 ? -3.357 0.356 -1.950 1.00 96.62 122 ILE A CA 1
ATOM 916 C C . ILE A 1 122 ? -2.492 1.574 -1.610 1.00 96.62 122 ILE A C 1
ATOM 918 O O . ILE A 1 122 ? -1.752 1.544 -0.628 1.00 96.62 122 ILE A O 1
ATOM 922 N N . LEU A 1 123 ? -2.644 2.678 -2.346 1.00 97.88 123 LEU A N 1
ATOM 923 C CA . LEU A 1 123 ? -1.968 3.938 -2.035 1.00 97.88 123 LEU A CA 1
ATOM 924 C C . LEU A 1 123 ? -2.305 4.450 -0.633 1.00 97.88 123 LEU A C 1
ATOM 926 O O . LEU A 1 123 ? -1.400 4.847 0.097 1.00 97.88 123 LEU A O 1
ATOM 930 N N . ALA A 1 124 ? -3.575 4.402 -0.224 1.00 96.19 124 ALA A N 1
ATOM 931 C CA . ALA A 1 124 ? -3.972 4.801 1.124 1.00 96.19 124 ALA A CA 1
ATOM 932 C C . ALA A 1 124 ? -3.302 3.936 2.210 1.00 96.19 124 ALA A C 1
ATOM 934 O O . ALA A 1 124 ? -2.819 4.475 3.208 1.00 96.19 124 ALA A O 1
ATOM 935 N N . LEU A 1 125 ? -3.211 2.616 2.004 1.00 96.19 125 LEU A N 1
ATOM 936 C CA . LEU A 1 125 ? -2.517 1.697 2.916 1.00 96.19 125 LEU A CA 1
ATOM 937 C C . LEU A 1 125 ? -1.018 2.006 3.014 1.00 96.19 125 LEU A C 1
ATOM 939 O O . LEU A 1 125 ? -0.466 2.051 4.113 1.00 96.19 125 LEU A O 1
ATOM 943 N N . LEU A 1 126 ? -0.362 2.249 1.878 1.00 97.62 126 LEU A N 1
ATOM 944 C CA . LEU A 1 126 ? 1.065 2.566 1.832 1.00 97.62 126 LEU A CA 1
ATOM 945 C C . LEU A 1 126 ? 1.374 3.930 2.464 1.00 97.62 126 LEU A C 1
ATOM 947 O O . LEU A 1 126 ? 2.349 4.053 3.201 1.00 97.62 126 LEU A O 1
ATOM 951 N N . LEU A 1 127 ? 0.533 4.943 2.234 1.00 97.75 127 LEU A N 1
ATOM 952 C CA . LEU A 1 127 ? 0.662 6.264 2.860 1.00 97.75 127 LEU A CA 1
ATOM 953 C C . LEU A 1 127 ? 0.463 6.196 4.380 1.00 97.75 127 LEU A C 1
ATOM 955 O O . LEU A 1 127 ? 1.207 6.834 5.127 1.00 97.75 127 LEU A O 1
ATOM 959 N N . ALA A 1 128 ? -0.499 5.395 4.850 1.00 96.00 128 ALA A N 1
ATOM 960 C CA . ALA A 1 128 ? -0.673 5.138 6.277 1.00 96.00 128 ALA A CA 1
ATOM 961 C C . ALA A 1 128 ? 0.583 4.481 6.873 1.00 96.00 128 ALA A C 1
ATOM 963 O O . ALA A 1 128 ? 1.129 4.978 7.857 1.00 96.00 128 ALA A O 1
ATOM 964 N N . ALA A 1 129 ? 1.113 3.446 6.215 1.00 96.50 129 ALA A N 1
ATOM 965 C CA . ALA A 1 129 ? 2.338 2.777 6.643 1.00 96.50 129 ALA A CA 1
ATOM 966 C C . ALA A 1 129 ? 3.543 3.727 6.676 1.00 96.50 129 ALA A C 1
ATOM 968 O O . ALA A 1 129 ? 4.290 3.741 7.651 1.00 96.50 129 ALA A O 1
ATOM 969 N N . GLN A 1 130 ? 3.714 4.568 5.655 1.00 97.38 130 GLN A N 1
ATOM 970 C CA . GLN A 1 130 ? 4.772 5.580 5.597 1.00 97.38 130 GLN A CA 1
ATOM 971 C C . GLN A 1 130 ? 4.693 6.559 6.780 1.00 97.38 130 GLN A C 1
ATOM 973 O O . GLN A 1 130 ? 5.723 6.956 7.336 1.00 97.38 130 GLN A O 1
ATOM 978 N N . ASN A 1 131 ? 3.480 6.954 7.177 1.00 95.44 131 ASN A N 1
ATOM 979 C CA . ASN A 1 131 ? 3.272 7.816 8.333 1.00 95.44 131 ASN A CA 1
ATOM 980 C C . ASN A 1 131 ? 3.585 7.088 9.651 1.00 95.44 131 ASN A C 1
ATOM 982 O O . ASN A 1 131 ? 4.328 7.623 10.476 1.00 95.44 131 ASN A O 1
ATOM 986 N N . ASP A 1 132 ? 3.103 5.857 9.816 1.00 94.88 132 ASP A N 1
ATOM 987 C CA . ASP A 1 132 ? 3.347 5.023 11.001 1.00 94.88 132 ASP A CA 1
ATOM 988 C C . ASP A 1 132 ? 4.836 4.730 11.198 1.00 94.88 132 ASP A C 1
ATOM 990 O O . ASP A 1 132 ? 5.356 4.754 12.321 1.00 94.88 132 ASP A O 1
ATOM 994 N N . MET A 1 133 ? 5.562 4.542 10.090 1.00 96.56 133 MET A N 1
ATOM 995 C CA . MET A 1 133 ? 7.000 4.318 10.106 1.00 96.56 133 MET A CA 1
ATOM 996 C C . MET A 1 133 ? 7.742 5.418 10.868 1.00 96.56 133 MET A C 1
ATOM 998 O O . MET A 1 133 ? 8.794 5.148 11.440 1.00 96.56 133 MET A O 1
ATOM 1002 N N . ARG A 1 134 ? 7.258 6.668 10.895 1.00 92.62 134 ARG A N 1
ATOM 1003 C CA . ARG A 1 134 ? 7.933 7.788 11.586 1.00 92.62 134 ARG A CA 1
ATOM 1004 C C . ARG A 1 134 ? 8.094 7.566 13.093 1.00 92.62 134 ARG A C 1
ATOM 1006 O O . ARG A 1 134 ? 9.029 8.113 13.666 1.00 92.62 134 ARG A O 1
ATOM 1013 N N . TRP A 1 135 ? 7.226 6.760 13.702 1.00 91.56 135 TRP A N 1
ATOM 1014 C CA . TRP A 1 135 ? 7.145 6.593 15.157 1.00 91.56 135 TRP A CA 1
ATOM 1015 C C . TRP A 1 135 ? 7.408 5.158 15.623 1.00 91.56 135 TRP A C 1
ATOM 1017 O O . TRP A 1 135 ? 7.746 4.940 16.783 1.00 91.56 135 TRP A O 1
ATOM 1027 N N . THR A 1 136 ? 7.265 4.177 14.731 1.00 92.06 136 THR A N 1
ATOM 1028 C CA . THR A 1 136 ? 7.521 2.765 15.040 1.00 92.06 136 THR A CA 1
ATOM 1029 C C . THR A 1 136 ? 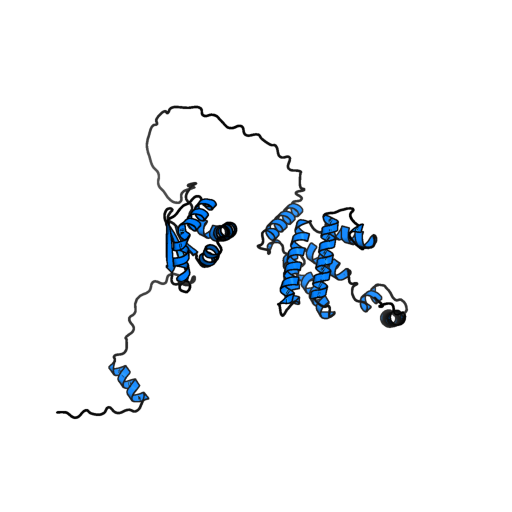9.015 2.448 15.149 1.00 92.06 136 THR A C 1
ATOM 1031 O O . THR A 1 136 ? 9.853 2.999 14.431 1.00 92.06 136 THR A O 1
ATOM 1034 N N . THR A 1 137 ? 9.342 1.475 15.997 1.00 90.50 137 THR A N 1
ATOM 1035 C CA . THR A 1 137 ? 10.672 0.854 16.070 1.00 90.50 137 THR A CA 1
ATOM 1036 C C . THR A 1 137 ? 10.878 -0.236 15.016 1.00 90.50 137 THR A C 1
ATOM 1038 O O . THR A 1 137 ? 12.012 -0.654 14.798 1.00 90.50 137 THR A O 1
ATOM 1041 N N . SER A 1 138 ? 9.816 -0.674 14.326 1.00 93.75 138 SER A N 1
ATOM 1042 C CA . SER A 1 138 ? 9.886 -1.679 13.258 1.00 93.75 138 SER A CA 1
ATOM 1043 C C . SER A 1 138 ? 9.219 -1.188 11.965 1.00 93.75 138 SER A C 1
ATOM 1045 O O . SER A 1 138 ? 8.052 -1.492 11.711 1.00 93.75 138 SER A O 1
ATOM 1047 N N . PRO A 1 139 ? 9.941 -0.426 11.115 1.00 94.88 139 PRO A N 1
ATOM 1048 C CA . PRO A 1 139 ? 9.427 0.014 9.816 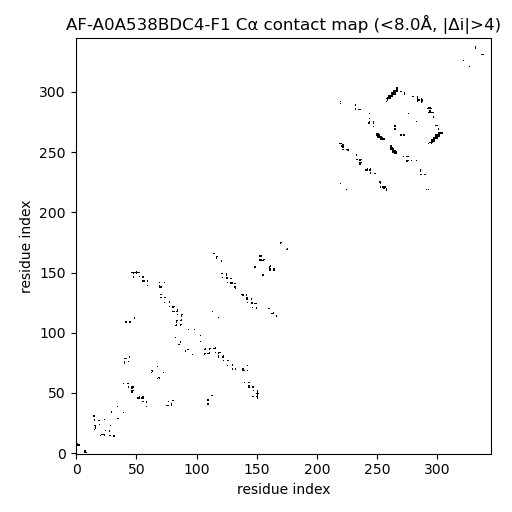1.00 94.88 139 PRO A CA 1
ATOM 1049 C C . PRO A 1 139 ? 9.116 -1.147 8.871 1.00 94.88 139 PRO A C 1
ATOM 1051 O O . PRO A 1 139 ? 8.179 -1.078 8.082 1.00 94.88 139 PRO A O 1
ATOM 1054 N N . ARG A 1 140 ? 9.889 -2.233 8.982 1.00 95.19 140 ARG A N 1
ATOM 1055 C CA . ARG A 1 140 ? 9.696 -3.464 8.215 1.00 95.19 140 ARG A CA 1
ATOM 1056 C C . ARG A 1 140 ? 8.291 -4.031 8.418 1.00 95.19 140 ARG A C 1
ATOM 1058 O O . ARG A 1 140 ? 7.588 -4.255 7.441 1.00 95.19 140 ARG A O 1
ATOM 1065 N N . LEU A 1 141 ? 7.865 -4.186 9.674 1.00 94.94 141 LEU A N 1
ATOM 1066 C CA . LEU A 1 141 ? 6.542 -4.723 9.994 1.00 94.94 141 LEU A CA 1
ATOM 1067 C C . LEU A 1 141 ? 5.417 -3.823 9.458 1.00 94.94 141 LEU A C 1
ATOM 1069 O O . LEU A 1 141 ? 4.413 -4.324 8.960 1.00 94.94 141 LEU A O 1
ATOM 1073 N N . SER A 1 142 ? 5.590 -2.497 9.519 1.00 95.88 142 SER A N 1
ATOM 1074 C CA . SER A 1 142 ? 4.623 -1.553 8.942 1.00 95.88 142 SER A CA 1
ATOM 1075 C C . SER A 1 142 ? 4.453 -1.753 7.433 1.00 95.88 142 SER A C 1
ATOM 1077 O O . SER A 1 142 ? 3.325 -1.714 6.944 1.00 95.88 142 SER A O 1
ATOM 1079 N N . LEU A 1 143 ? 5.547 -1.996 6.701 1.00 96.62 143 LEU A N 1
ATOM 1080 C CA . LEU A 1 143 ? 5.485 -2.279 5.267 1.00 96.62 143 LEU A CA 1
ATOM 1081 C C . LEU A 1 143 ? 4.816 -3.634 4.990 1.00 96.62 143 LEU A C 1
ATOM 1083 O O . LEU A 1 143 ? 3.912 -3.700 4.160 1.00 96.62 143 LEU A O 1
ATOM 1087 N N . GLU A 1 144 ? 5.219 -4.691 5.702 1.00 95.94 144 GLU A N 1
ATOM 1088 C CA . GLU A 1 144 ? 4.649 -6.039 5.548 1.00 95.94 144 GLU A CA 1
ATOM 1089 C C . GLU A 1 144 ? 3.130 -6.022 5.748 1.00 95.94 144 GLU A C 1
ATOM 1091 O O . GLU A 1 144 ? 2.387 -6.473 4.881 1.00 95.94 144 GLU A O 1
ATOM 1096 N N . LEU A 1 145 ? 2.643 -5.424 6.840 1.00 94.75 145 LEU A N 1
ATOM 1097 C CA . LEU A 1 145 ? 1.208 -5.346 7.124 1.00 94.75 145 LEU A CA 1
ATOM 1098 C C . LEU A 1 145 ? 0.434 -4.576 6.048 1.00 94.75 145 LEU A C 1
ATOM 1100 O O . LEU A 1 145 ? -0.672 -4.978 5.682 1.00 94.75 145 LEU A O 1
ATOM 1104 N N . ALA A 1 146 ? 0.997 -3.487 5.523 1.00 95.50 146 ALA A N 1
ATOM 1105 C CA . ALA A 1 146 ? 0.361 -2.713 4.462 1.00 95.50 146 ALA A CA 1
ATOM 1106 C C . ALA A 1 146 ? 0.236 -3.516 3.162 1.00 95.50 146 ALA A C 1
ATOM 1108 O O . ALA A 1 146 ? -0.835 -3.543 2.555 1.00 95.50 146 ALA A O 1
ATOM 1109 N N . LEU A 1 147 ? 1.299 -4.220 2.769 1.00 96.19 147 LEU A N 1
ATOM 1110 C CA . LEU A 1 147 ? 1.321 -5.059 1.571 1.00 96.19 147 LEU A CA 1
ATOM 1111 C C . LEU A 1 147 ? 0.433 -6.306 1.710 1.00 96.19 147 LEU A C 1
ATOM 1113 O O . LEU A 1 147 ? -0.249 -6.690 0.760 1.00 96.19 147 LEU A O 1
ATOM 1117 N N . ILE A 1 148 ? 0.352 -6.902 2.901 1.00 94.38 148 ILE A N 1
ATO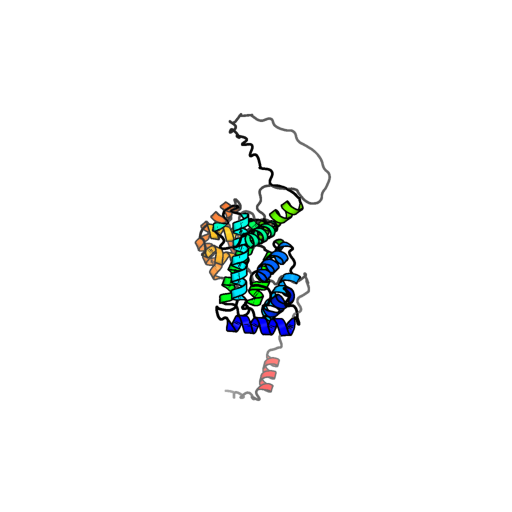M 1118 C CA . ILE A 1 148 ? -0.572 -8.011 3.182 1.00 94.38 148 ILE A CA 1
ATOM 1119 C C . ILE A 1 148 ? -2.025 -7.546 3.042 1.00 94.38 148 ILE A C 1
ATOM 1121 O O . ILE A 1 148 ? -2.825 -8.197 2.370 1.00 94.38 148 ILE A O 1
ATOM 1125 N N . ARG A 1 149 ? -2.372 -6.386 3.617 1.00 92.12 149 ARG A N 1
ATOM 1126 C CA . ARG A 1 149 ? -3.710 -5.785 3.460 1.00 92.12 149 ARG A CA 1
ATOM 1127 C C . ARG A 1 149 ? -4.005 -5.394 2.012 1.00 92.12 149 ARG A C 1
ATOM 1129 O O . ARG A 1 149 ? -5.159 -5.445 1.584 1.00 92.12 149 ARG A O 1
ATOM 1136 N N . ALA A 1 150 ? -2.984 -5.026 1.241 1.00 93.69 150 ALA A N 1
ATOM 1137 C CA . ALA A 1 150 ? -3.123 -4.804 -0.193 1.00 93.69 150 ALA A CA 1
ATOM 1138 C C . ALA A 1 150 ? -3.520 -6.104 -0.923 1.00 93.69 150 ALA A C 1
ATOM 1140 O O . ALA A 1 150 ? -4.470 -6.067 -1.704 1.00 93.69 150 ALA A O 1
ATOM 1141 N N . CYS A 1 151 ? -2.895 -7.243 -0.593 1.00 91.38 151 CYS A N 1
ATOM 1142 C CA . CYS A 1 151 ? -3.193 -8.570 -1.163 1.00 91.38 151 CYS A CA 1
ATOM 1143 C C . CYS A 1 151 ? -4.571 -9.131 -0.761 1.00 91.38 151 CYS A C 1
ATOM 1145 O O . CYS A 1 151 ? -5.209 -9.856 -1.532 1.00 91.38 151 CYS A O 1
ATOM 1147 N N . LEU A 1 152 ? -5.022 -8.819 0.458 1.00 85.69 152 LEU A N 1
ATOM 1148 C CA . LEU A 1 152 ? -6.217 -9.389 1.084 1.00 85.69 152 LEU A CA 1
ATOM 1149 C C . LEU A 1 152 ? -7.285 -8.312 1.362 1.00 85.69 152 LEU A C 1
ATOM 1151 O O . LEU A 1 152 ? -7.525 -7.979 2.527 1.00 85.69 152 LEU A O 1
ATOM 1155 N N . PRO A 1 153 ? -7.970 -7.781 0.328 1.00 71.25 153 PRO A N 1
ATOM 1156 C CA . PRO A 1 153 ? -9.020 -6.771 0.509 1.00 71.25 153 PRO A CA 1
ATOM 1157 C C . PRO A 1 153 ? -10.139 -7.244 1.452 1.00 71.25 153 PRO A C 1
ATOM 1159 O O . PRO A 1 153 ? -10.668 -6.451 2.221 1.00 71.25 153 PRO A O 1
ATOM 1162 N N . ASP A 1 154 ? -10.423 -8.548 1.481 1.00 63.41 154 ASP A N 1
ATOM 1163 C CA . ASP A 1 154 ? -11.453 -9.167 2.327 1.00 63.41 154 ASP A CA 1
ATOM 1164 C C . ASP A 1 154 ? -11.163 -9.088 3.833 1.00 63.41 154 ASP A C 1
ATOM 1166 O O . ASP A 1 154 ? -12.069 -9.276 4.644 1.00 63.41 154 ASP A O 1
ATOM 1170 N N . THR A 1 155 ? -9.904 -8.843 4.206 1.00 60.06 155 THR A N 1
ATOM 1171 C CA . THR A 1 155 ? -9.471 -8.682 5.604 1.00 60.06 155 THR A CA 1
ATOM 1172 C C . THR A 1 155 ? -9.388 -7.222 6.035 1.00 60.06 155 THR A C 1
ATOM 1174 O O . THR A 1 155 ? -9.067 -6.946 7.189 1.00 60.06 155 THR A O 1
ATOM 1177 N N . ASP A 1 156 ? -9.679 -6.283 5.132 1.00 59.94 156 ASP A N 1
ATOM 1178 C CA . ASP A 1 156 ? -9.722 -4.860 5.433 1.00 59.94 156 ASP A CA 1
ATOM 1179 C C . ASP A 1 156 ? -11.149 -4.485 5.880 1.00 59.94 156 ASP A C 1
ATOM 1181 O O . ASP A 1 156 ? -12.051 -4.411 5.046 1.00 59.94 156 ASP A O 1
ATOM 1185 N N . PRO A 1 157 ? -11.397 -4.257 7.189 1.00 58.75 157 PRO A N 1
ATOM 1186 C CA . PRO A 1 157 ? -12.738 -3.963 7.701 1.00 58.75 157 PRO A CA 1
ATOM 1187 C C . PRO A 1 157 ? -13.217 -2.555 7.320 1.00 58.75 157 PRO A C 1
ATOM 1189 O O . PRO A 1 157 ? -14.305 -2.138 7.715 1.00 58.75 157 PRO A O 1
ATOM 1192 N N . THR A 1 158 ? -12.395 -1.786 6.602 1.00 65.56 158 THR A N 1
ATOM 1193 C CA . THR A 1 158 ? -12.759 -0.451 6.143 1.00 65.56 158 THR A CA 1
ATOM 1194 C C . THR A 1 158 ? -13.770 -0.518 4.990 1.00 65.56 158 THR A C 1
ATOM 1196 O O . THR A 1 158 ? -13.774 -1.479 4.217 1.00 65.56 158 THR A O 1
ATOM 1199 N N . PRO A 1 159 ? -14.596 0.527 4.795 1.00 64.62 159 PRO A N 1
ATOM 1200 C CA . PRO A 1 159 ? -15.508 0.609 3.651 1.00 64.62 159 PRO A CA 1
ATOM 1201 C C . PRO A 1 159 ? -14.807 0.424 2.294 1.00 64.62 159 PRO A C 1
ATOM 1203 O O . PRO A 1 159 ? -15.37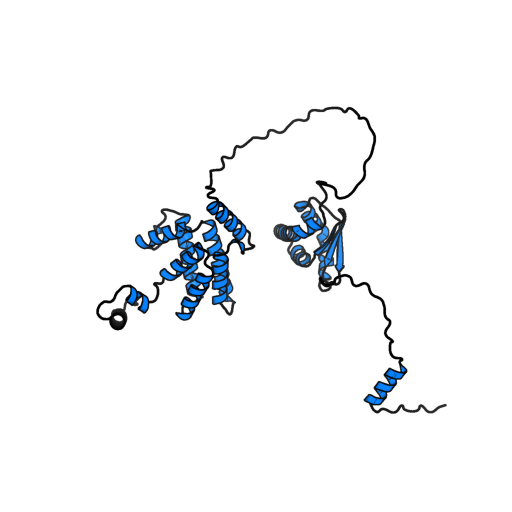2 -0.177 1.386 1.00 64.62 159 PRO A O 1
ATOM 1206 N N . ALA A 1 160 ? -13.551 0.871 2.170 1.00 65.62 160 ALA A N 1
ATOM 1207 C CA . ALA A 1 160 ? -12.738 0.669 0.969 1.00 65.62 160 ALA A CA 1
ATOM 1208 C C . ALA A 1 160 ? -12.382 -0.811 0.727 1.00 65.62 160 ALA A C 1
ATOM 1210 O O . ALA A 1 160 ? -12.326 -1.245 -0.421 1.00 65.62 160 ALA A O 1
ATOM 1211 N N . GLY A 1 161 ? -12.177 -1.596 1.790 1.00 64.69 161 GLY A N 1
ATOM 1212 C CA . GLY A 1 161 ? -11.993 -3.048 1.706 1.00 64.69 161 GLY A CA 1
ATOM 1213 C C . GLY A 1 161 ? -13.237 -3.770 1.193 1.00 64.69 161 GLY A C 1
ATOM 1214 O O . GLY A 1 161 ? -13.144 -4.634 0.323 1.00 64.69 161 GLY A O 1
ATOM 1215 N N . VAL A 1 162 ? -14.417 -3.346 1.658 1.00 72.50 162 VAL A N 1
ATOM 1216 C CA . VAL A 1 162 ? -15.710 -3.884 1.205 1.00 72.50 162 VAL A CA 1
ATOM 1217 C C . VAL A 1 162 ? -15.959 -3.578 -0.276 1.00 72.50 162 VAL A C 1
ATOM 1219 O O . VAL A 1 162 ? -16.350 -4.479 -1.017 1.00 72.50 162 VAL A O 1
ATOM 1222 N N . VAL A 1 163 ? -15.683 -2.349 -0.726 1.00 78.19 163 VAL A N 1
ATOM 1223 C CA . VAL A 1 163 ? -15.796 -1.969 -2.148 1.00 78.19 163 VAL A CA 1
ATOM 1224 C C . VAL A 1 163 ? -14.824 -2.776 -3.011 1.00 78.19 163 VAL A C 1
ATOM 1226 O O . VAL A 1 163 ? -15.243 -3.354 -4.006 1.00 78.19 163 VAL A O 1
ATOM 1229 N N . ALA A 1 164 ? -13.561 -2.922 -2.599 1.00 69.00 164 ALA A N 1
ATOM 1230 C CA . ALA A 1 164 ? -12.583 -3.717 -3.346 1.00 69.00 164 ALA A CA 1
ATOM 1231 C C . ALA A 1 164 ? -12.966 -5.209 -3.435 1.00 69.00 164 ALA A C 1
ATOM 1233 O O . ALA A 1 164 ? -12.728 -5.856 -4.456 1.00 69.00 164 ALA A O 1
ATOM 1234 N N . ARG A 1 165 ? -13.589 -5.770 -2.388 1.00 72.06 165 ARG A N 1
ATOM 1235 C CA . ARG A 1 165 ? -14.136 -7.135 -2.417 1.00 72.06 165 ARG A CA 1
ATOM 1236 C C . ARG A 1 165 ? -15.286 -7.261 -3.414 1.00 72.06 165 ARG A C 1
ATOM 1238 O O . ARG A 1 165 ? -15.346 -8.258 -4.132 1.00 72.06 165 ARG A O 1
ATOM 1245 N N . LEU A 1 166 ? -16.167 -6.263 -3.469 1.00 79.44 166 LEU A N 1
ATOM 1246 C CA . LEU A 1 166 ? -17.258 -6.209 -4.439 1.00 79.44 166 LEU A CA 1
ATOM 1247 C C . LEU A 1 166 ? -16.710 -6.124 -5.871 1.00 79.44 166 LEU A C 1
ATOM 1249 O O . LEU A 1 166 ? -17.046 -6.977 -6.683 1.00 79.44 166 LEU A O 1
ATOM 1253 N N . GLU A 1 167 ? -15.774 -5.212 -6.143 1.00 79.44 167 GLU A N 1
ATOM 1254 C CA . GLU A 1 167 ? -15.128 -5.065 -7.457 1.00 79.44 167 GLU A CA 1
ATOM 1255 C C . GLU A 1 167 ? -14.407 -6.356 -7.893 1.00 79.44 167 GLU A C 1
ATOM 1257 O O . GLU A 1 167 ? -14.483 -6.770 -9.051 1.00 79.44 167 GLU A O 1
ATOM 1262 N N . ARG A 1 168 ? -13.718 -7.045 -6.971 1.00 75.50 168 ARG A N 1
ATOM 1263 C CA . ARG A 1 168 ? -13.065 -8.334 -7.258 1.00 75.50 168 ARG A CA 1
ATOM 1264 C C . ARG A 1 168 ? -14.082 -9.426 -7.589 1.00 75.50 168 ARG A C 1
ATOM 1266 O O . ARG A 1 168 ? -13.847 -10.208 -8.511 1.00 75.50 168 ARG A O 1
ATOM 1273 N N . LEU A 1 169 ? -15.189 -9.491 -6.847 1.00 74.69 169 LEU A N 1
ATOM 1274 C CA . LEU A 1 169 ? -16.279 -10.434 -7.102 1.00 74.69 169 LEU A CA 1
ATOM 1275 C C . LEU A 1 169 ? -16.976 -10.143 -8.434 1.00 74.69 169 LEU A C 1
ATOM 1277 O O . LEU A 1 169 ? -17.252 -11.082 -9.172 1.00 74.69 169 LEU A O 1
ATOM 1281 N N . GLU A 1 170 ? -17.192 -8.875 -8.780 1.00 81.62 170 GLU A N 1
ATOM 1282 C CA . GLU A 1 170 ? -17.755 -8.453 -10.068 1.00 81.62 170 GLU A CA 1
ATOM 1283 C C . GLU A 1 170 ? -16.852 -8.864 -11.238 1.00 81.62 170 GLU A C 1
ATOM 1285 O O . GLU A 1 170 ? -17.336 -9.426 -12.224 1.00 81.62 170 GLU A O 1
ATOM 1290 N N . ARG A 1 171 ? -15.527 -8.704 -11.098 1.00 77.94 171 ARG A N 1
ATOM 1291 C CA . ARG A 1 171 ? -14.557 -9.186 -12.096 1.00 77.94 171 ARG A CA 1
ATOM 1292 C C . ARG A 1 171 ? -14.546 -10.707 -12.225 1.00 77.94 171 ARG A C 1
ATOM 1294 O O . ARG A 1 171 ? -14.543 -11.215 -13.341 1.00 77.94 171 ARG A O 1
ATOM 1301 N N . LEU A 1 172 ? -14.557 -11.441 -11.110 1.00 73.12 172 LEU A N 1
ATOM 1302 C CA . LEU A 1 172 ? -14.616 -12.911 -11.123 1.00 73.12 172 LEU A CA 1
ATOM 1303 C C . LEU A 1 172 ? -15.939 -13.436 -11.697 1.00 73.12 172 LEU A C 1
ATOM 1305 O O . LEU A 1 172 ? -15.956 -14.485 -12.337 1.00 73.12 172 LEU A O 1
ATOM 1309 N N . ALA A 1 173 ? -17.033 -12.703 -11.491 1.00 75.00 173 ALA A N 1
ATOM 1310 C CA . ALA A 1 173 ? -18.348 -13.003 -12.044 1.00 75.00 173 ALA A CA 1
ATOM 1311 C C . ALA A 1 173 ? -18.517 -12.535 -13.503 1.00 75.00 173 ALA A C 1
ATOM 1313 O O . ALA A 1 173 ? -19.569 -12.776 -14.093 1.00 75.00 173 ALA A O 1
ATOM 1314 N N . ASN A 1 174 ? -17.501 -11.889 -14.091 1.00 71.12 174 ASN A N 1
ATOM 1315 C CA . ASN A 1 174 ? -17.529 -11.315 -15.438 1.00 71.12 174 ASN A CA 1
ATOM 1316 C C . ASN A 1 174 ? -18.722 -10.362 -15.665 1.00 71.12 174 ASN A C 1
ATOM 1318 O O . ASN A 1 174 ? -19.257 -10.263 -16.771 1.00 71.12 174 ASN A O 1
ATOM 1322 N N . LEU A 1 175 ? -19.143 -9.671 -14.601 1.00 61.25 175 LEU A N 1
ATOM 1323 C CA . LEU A 1 175 ? -20.155 -8.624 -14.646 1.00 61.25 175 LEU A CA 1
ATOM 1324 C C . LEU A 1 175 ? -19.457 -7.356 -15.140 1.00 61.25 175 LEU A C 1
ATOM 1326 O O . LEU A 1 175 ? -18.872 -6.602 -14.367 1.00 61.25 175 LEU A O 1
ATOM 1330 N N . ALA A 1 176 ? -19.442 -7.154 -16.457 1.00 54.28 176 ALA A N 1
ATOM 1331 C CA . ALA A 1 176 ? -19.053 -5.864 -17.010 1.00 54.28 176 ALA A CA 1
ATOM 1332 C C . ALA A 1 176 ? -20.021 -4.782 -16.492 1.00 54.28 176 ALA A C 1
ATOM 1334 O O . ALA A 1 176 ? -21.195 -5.090 -16.262 1.00 54.28 176 ALA A O 1
ATOM 1335 N N . PRO A 1 177 ? -19.578 -3.520 -16.344 1.00 49.31 177 PRO A N 1
ATOM 1336 C CA . PRO A 1 177 ? -20.482 -2.418 -16.068 1.00 49.31 177 PRO A CA 1
ATOM 1337 C C . PRO A 1 177 ? -21.326 -2.182 -17.324 1.00 49.31 177 PRO A C 1
ATOM 1339 O O . PRO A 1 177 ? -21.003 -1.345 -18.167 1.00 49.31 177 PRO A O 1
ATOM 1342 N N . GLU A 1 178 ? -22.402 -2.951 -17.488 1.00 43.16 178 GLU A N 1
ATOM 1343 C CA . GLU A 1 178 ? -23.482 -2.532 -18.363 1.00 43.16 178 GLU A CA 1
ATOM 1344 C C . GLU A 1 178 ? -24.004 -1.221 -17.794 1.00 43.16 178 GLU A C 1
ATOM 1346 O O . GLU A 1 178 ? -24.405 -1.116 -16.635 1.00 43.16 178 GLU A O 1
ATOM 1351 N N . THR A 1 179 ? -23.897 -0.191 -18.624 1.00 42.75 179 THR A N 1
ATOM 1352 C CA . THR A 1 179 ? -24.417 1.142 -18.384 1.00 42.75 179 THR A CA 1
ATOM 1353 C C . THR A 1 179 ? -25.842 1.009 -17.863 1.00 42.75 179 THR A C 1
ATOM 1355 O O . THR A 1 179 ? -26.744 0.635 -18.611 1.00 42.75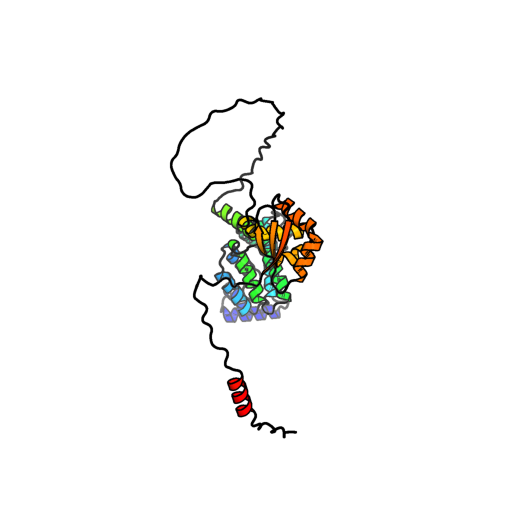 179 THR A O 1
ATOM 1358 N N . VAL A 1 180 ? -26.040 1.276 -16.571 1.00 42.88 180 VAL A N 1
ATOM 1359 C CA . VAL A 1 180 ? -27.371 1.299 -15.972 1.00 42.88 180 VAL A CA 1
ATOM 1360 C C . VAL A 1 180 ? -28.117 2.440 -16.646 1.00 42.88 180 VAL A C 1
ATOM 1362 O O . VAL A 1 180 ? -27.892 3.615 -16.357 1.00 42.88 180 VAL A O 1
ATOM 1365 N N . VAL A 1 181 ? -28.969 2.095 -17.606 1.00 40.66 181 VAL A N 1
ATOM 1366 C CA . VAL A 1 181 ? -29.919 3.033 -18.188 1.00 40.66 181 VAL A CA 1
ATOM 1367 C C . VAL A 1 181 ? -30.937 3.302 -17.089 1.00 40.66 181 VAL A C 1
ATOM 1369 O O . VAL A 1 181 ? -31.804 2.475 -16.813 1.00 40.66 181 VAL A O 1
ATOM 1372 N N . VAL A 1 182 ? -30.784 4.432 -16.400 1.00 41.62 182 VAL A N 1
ATOM 1373 C CA . VAL A 1 182 ? -31.779 4.911 -15.443 1.00 41.62 182 VAL A CA 1
ATOM 1374 C C . VAL A 1 182 ? -33.034 5.246 -16.245 1.00 41.62 182 VAL A C 1
ATOM 1376 O O . VAL A 1 182 ? -33.110 6.282 -16.901 1.00 41.62 182 VAL A O 1
ATOM 1379 N N . LEU A 1 183 ? -34.014 4.344 -16.234 1.00 44.28 183 LEU A N 1
ATOM 1380 C CA . LEU A 1 183 ? -35.387 4.689 -16.572 1.00 44.28 183 LEU A CA 1
ATOM 1381 C C . LEU A 1 183 ? -35.905 5.568 -15.431 1.00 44.28 183 LEU A C 1
ATOM 1383 O O . LEU A 1 183 ? -36.267 5.071 -14.368 1.00 44.28 183 LEU A O 1
ATOM 1387 N N . GLU A 1 184 ? -35.888 6.886 -15.637 1.00 43.31 184 GLU A N 1
ATOM 1388 C CA . GLU A 1 184 ? -36.632 7.829 -14.801 1.00 43.31 184 GLU A CA 1
ATOM 1389 C C . GLU A 1 184 ? -38.129 7.549 -14.964 1.00 43.31 184 GLU A C 1
ATOM 1391 O O . GLU A 1 184 ? -38.820 8.132 -15.802 1.00 43.31 184 GLU A O 1
ATOM 1396 N N . GLU A 1 185 ? -38.646 6.624 -14.161 1.00 42.78 185 GLU A N 1
ATOM 1397 C CA . GLU A 1 185 ? -40.078 6.442 -14.008 1.00 42.78 185 GLU A CA 1
ATOM 1398 C C . GLU A 1 185 ? -40.594 7.534 -13.065 1.00 42.78 185 GLU A C 1
ATOM 1400 O O . GLU A 1 185 ? -40.430 7.510 -11.844 1.00 42.78 185 GLU A O 1
ATOM 1405 N N . ARG A 1 186 ? -41.152 8.575 -13.683 1.00 42.75 186 ARG A N 1
ATOM 1406 C CA . ARG A 1 186 ? -41.777 9.718 -13.024 1.00 42.75 186 ARG A CA 1
ATOM 1407 C C . ARG A 1 186 ? -43.019 9.250 -12.265 1.00 42.75 186 ARG A C 1
ATOM 1409 O O . ARG A 1 186 ? -44.089 9.117 -12.851 1.00 42.75 186 ARG A O 1
ATOM 1416 N N . ILE A 1 187 ? -42.886 9.033 -10.960 1.00 39.91 187 ILE A N 1
ATOM 1417 C CA . ILE A 1 187 ? -44.028 8.745 -10.087 1.00 39.91 187 ILE A CA 1
ATOM 1418 C C . ILE A 1 187 ? -44.766 10.061 -9.809 1.00 39.91 187 ILE A C 1
ATOM 1420 O O . ILE A 1 187 ? -44.318 10.911 -9.040 1.00 39.91 187 ILE A O 1
ATOM 1424 N N . GLU A 1 188 ? -45.896 10.236 -10.491 1.00 39.59 188 GLU A N 1
ATOM 1425 C CA . GLU A 1 188 ? -46.877 11.290 -10.248 1.00 39.59 188 GLU A CA 1
ATOM 1426 C C . GLU A 1 188 ? -47.707 10.949 -8.995 1.00 39.59 188 GLU A C 1
ATOM 1428 O O . GLU A 1 188 ? -48.132 9.810 -8.795 1.00 39.59 188 GLU A O 1
ATOM 1433 N N . ALA A 1 189 ? -47.886 11.934 -8.113 1.00 42.25 189 ALA A N 1
ATOM 1434 C CA . ALA A 1 189 ? -48.537 11.779 -6.814 1.00 42.25 189 ALA A CA 1
ATOM 1435 C C . ALA A 1 189 ? -50.035 11.425 -6.946 1.00 42.25 189 ALA A C 1
ATOM 1437 O O . ALA A 1 189 ? -50.744 12.083 -7.712 1.00 42.25 189 ALA A O 1
ATOM 1438 N N . PRO A 1 190 ? -50.570 10.459 -6.173 1.00 46.06 190 PRO A N 1
ATOM 1439 C CA . PRO A 1 190 ? -51.985 10.124 -6.236 1.00 46.06 190 PRO A CA 1
ATOM 1440 C C . PRO A 1 190 ? -52.830 11.063 -5.359 1.00 46.06 190 PRO A C 1
ATOM 1442 O O . PRO A 1 190 ? -52.533 11.302 -4.188 1.00 46.06 190 PRO A O 1
ATOM 1445 N N . ALA A 1 191 ? -53.921 11.571 -5.936 1.00 41.00 191 ALA A N 1
ATOM 1446 C CA . ALA A 1 191 ? -55.000 12.257 -5.228 1.00 41.00 191 ALA A CA 1
ATOM 1447 C C . ALA A 1 191 ? -55.927 11.247 -4.506 1.00 41.00 191 ALA A C 1
ATOM 1449 O O . ALA A 1 191 ? -56.079 10.115 -4.973 1.00 41.00 191 ALA A O 1
ATOM 1450 N N . PRO A 1 192 ? -56.573 11.629 -3.387 1.00 46.69 192 PRO A N 1
ATOM 1451 C CA . PRO A 1 192 ? -57.301 10.694 -2.537 1.00 46.69 192 PRO A CA 1
ATOM 1452 C C . PRO A 1 192 ? -58.720 10.434 -3.064 1.00 46.69 192 PRO A C 1
ATOM 1454 O O . PRO A 1 192 ? -59.498 11.367 -3.263 1.00 46.69 192 PRO A O 1
ATOM 1457 N N . SER A 1 193 ? -59.084 9.159 -3.235 1.00 41.66 193 SER A N 1
ATOM 1458 C CA . SER A 1 193 ? -60.469 8.732 -3.467 1.00 41.66 193 SER A CA 1
ATOM 1459 C C . SER A 1 193 ? -61.019 8.057 -2.215 1.00 41.66 193 SER A C 1
ATOM 1461 O O . SER A 1 193 ? -60.475 7.075 -1.716 1.00 41.66 193 SER A O 1
ATOM 1463 N N . VAL A 1 194 ? -62.112 8.622 -1.717 1.00 42.03 194 VAL A N 1
ATOM 1464 C CA . VAL A 1 194 ? -62.842 8.236 -0.509 1.00 42.03 194 VAL A CA 1
ATOM 1465 C C . VAL A 1 194 ? -63.638 6.952 -0.773 1.00 42.03 194 VAL A C 1
ATOM 1467 O O . VAL A 1 194 ? -64.386 6.893 -1.747 1.00 42.03 194 VAL A O 1
ATOM 1470 N N . ALA A 1 195 ? -63.531 5.948 0.100 1.00 37.50 195 ALA A N 1
ATOM 1471 C CA . ALA A 1 195 ? -64.450 4.810 0.137 1.00 37.50 195 ALA A CA 1
ATOM 1472 C C . ALA A 1 195 ? -64.845 4.490 1.589 1.00 37.50 195 ALA A C 1
ATOM 1474 O O . ALA A 1 195 ? -64.006 4.270 2.458 1.00 37.50 195 ALA A O 1
ATOM 1475 N N . THR A 1 196 ? -66.154 4.529 1.826 1.00 40.22 196 THR A N 1
ATOM 1476 C CA . THR A 1 196 ? -66.876 4.267 3.081 1.00 40.22 196 THR A CA 1
ATOM 1477 C C . THR A 1 196 ? -67.078 2.745 3.285 1.00 40.22 196 THR A C 1
ATOM 1479 O O . THR A 1 196 ? -67.044 2.004 2.302 1.00 40.22 196 THR A O 1
ATOM 1482 N N . PRO A 1 197 ? -67.259 2.253 4.532 1.00 50.50 197 PRO A N 1
ATOM 1483 C CA . PRO A 1 197 ? -66.927 0.883 4.936 1.00 50.50 197 PRO A CA 1
ATOM 1484 C C . PRO A 1 197 ? -68.112 -0.100 4.935 1.00 50.50 197 PRO A C 1
ATOM 1486 O O . PRO A 1 197 ? -69.265 0.299 5.096 1.00 50.50 197 PRO A O 1
ATOM 1489 N N . ALA A 1 198 ? -67.807 -1.401 4.857 1.00 35.38 198 ALA A N 1
ATOM 1490 C CA . ALA A 1 198 ? -68.742 -2.492 5.139 1.00 35.38 198 ALA A CA 1
ATOM 1491 C C . ALA A 1 198 ? -68.113 -3.520 6.100 1.00 35.38 198 ALA A C 1
ATOM 1493 O O . ALA A 1 198 ? -66.956 -3.908 5.955 1.00 35.38 198 ALA A O 1
ATOM 1494 N N . ALA A 1 199 ? -68.909 -3.884 7.104 1.00 44.66 199 ALA A N 1
ATOM 1495 C CA . ALA A 1 199 ? -68.611 -4.670 8.301 1.00 44.66 199 ALA A CA 1
ATOM 1496 C C . ALA A 1 199 ? -68.668 -6.212 8.056 1.00 44.66 199 ALA A C 1
ATOM 1498 O O . ALA A 1 199 ? -69.022 -6.629 6.953 1.00 44.66 199 ALA A O 1
ATOM 1499 N N . PRO A 1 200 ? -68.316 -7.054 9.058 1.00 64.12 200 PRO A N 1
ATOM 1500 C CA . PRO A 1 200 ? -67.772 -8.411 8.894 1.00 64.12 200 PRO A CA 1
ATOM 1501 C C . PRO A 1 200 ? -68.821 -9.534 9.037 1.00 64.12 200 PRO A C 1
ATOM 1503 O O . PRO A 1 200 ? -70.009 -9.263 9.224 1.00 64.12 200 PRO A O 1
ATOM 1506 N N . PRO A 1 201 ? -68.373 -10.804 9.040 1.00 48.94 201 PRO A N 1
ATOM 1507 C CA . PRO A 1 201 ? -68.760 -11.668 10.158 1.00 48.94 201 PRO A CA 1
ATOM 1508 C C . PRO A 1 201 ? -67.628 -12.550 10.730 1.00 48.94 201 PRO A C 1
ATOM 1510 O O . PRO A 1 201 ? -66.751 -13.029 10.013 1.00 48.94 201 PRO A O 1
ATOM 1513 N N . SER A 1 202 ? -67.724 -12.754 12.048 1.00 41.09 202 SER A N 1
ATOM 1514 C CA . SER A 1 202 ? -67.158 -13.830 12.890 1.00 41.09 202 SER A CA 1
ATOM 1515 C C . SER A 1 202 ? -67.725 -15.216 12.483 1.00 41.09 202 SER A C 1
ATOM 1517 O O . SER A 1 202 ? -68.661 -15.262 11.691 1.00 41.09 202 SER A O 1
ATOM 1519 N N . ASP A 1 203 ? -67.318 -16.397 12.958 1.00 39.84 203 ASP A N 1
ATOM 1520 C CA . ASP A 1 203 ? -66.470 -16.867 14.063 1.00 39.84 203 ASP A CA 1
ATOM 1521 C C . ASP A 1 203 ? -66.162 -18.379 13.838 1.00 39.84 203 ASP A C 1
ATOM 1523 O O . ASP A 1 203 ? -66.763 -19.003 12.963 1.00 39.84 203 ASP A O 1
ATOM 1527 N N . GLU A 1 204 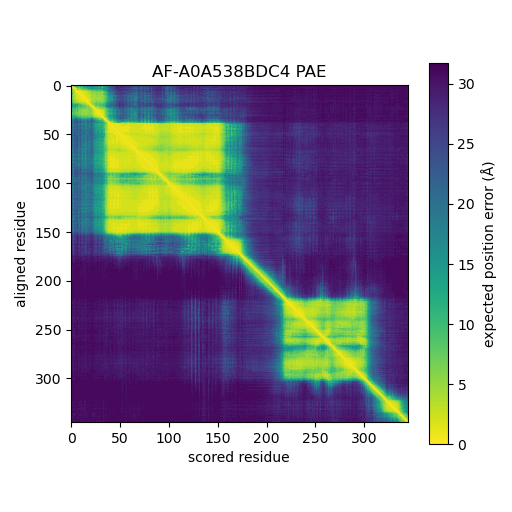? -65.324 -18.947 14.714 1.00 38.31 204 GLU A N 1
ATOM 1528 C CA . GLU A 1 204 ? -65.204 -20.366 15.134 1.00 38.31 204 GLU A CA 1
ATOM 1529 C C . GLU A 1 204 ? -64.161 -21.344 14.518 1.00 38.31 204 GLU A C 1
ATOM 1531 O O . GLU A 1 204 ? -64.350 -21.981 13.484 1.00 38.31 204 GLU A O 1
ATOM 1536 N N . ALA A 1 205 ? -63.126 -21.580 15.350 1.00 36.53 205 ALA A N 1
ATOM 1537 C CA . ALA A 1 205 ? -62.774 -22.862 16.005 1.00 36.53 205 ALA A CA 1
ATOM 1538 C C . ALA A 1 205 ? -61.522 -23.670 15.558 1.00 36.53 205 ALA A C 1
ATOM 1540 O O . ALA A 1 205 ? -61.571 -24.571 14.730 1.00 36.53 205 ALA A O 1
ATOM 1541 N N . ALA A 1 206 ? -60.434 -23.414 16.304 1.00 34.97 206 ALA A N 1
ATOM 1542 C CA . ALA A 1 206 ? -59.536 -24.350 17.010 1.00 34.97 206 ALA A CA 1
ATOM 1543 C C . ALA A 1 206 ? -58.747 -25.460 16.270 1.00 34.97 206 ALA A C 1
ATOM 1545 O O . ALA A 1 206 ? -59.272 -26.525 15.958 1.00 34.97 206 ALA A O 1
ATOM 1546 N N . THR A 1 207 ? -57.407 -25.337 16.272 1.00 33.06 207 THR A N 1
ATOM 1547 C CA . THR A 1 207 ? -56.491 -26.390 16.783 1.00 33.06 207 THR A CA 1
ATOM 1548 C C . THR A 1 207 ? -55.142 -25.796 17.242 1.00 33.06 207 THR A C 1
ATOM 1550 O O . THR A 1 207 ? -54.780 -24.689 16.860 1.00 33.06 207 THR A O 1
ATOM 1553 N N . GLN A 1 208 ? -54.463 -26.502 18.149 1.00 33.47 208 GLN A N 1
ATOM 1554 C CA . GLN A 1 208 ? -53.466 -26.038 19.128 1.00 33.47 208 GLN A CA 1
ATOM 1555 C C . GLN A 1 208 ? -52.012 -25.849 18.608 1.00 33.47 208 GLN A C 1
ATOM 1557 O O . GLN A 1 208 ? -51.605 -26.457 17.626 1.00 33.47 208 GLN A O 1
ATOM 1562 N N . MET A 1 209 ? -51.271 -25.007 19.353 1.00 37.91 209 MET A N 1
ATOM 1563 C CA . MET A 1 209 ? -49.843 -24.574 19.352 1.00 37.91 209 MET A CA 1
ATOM 1564 C C . MET A 1 209 ? -48.752 -25.697 19.287 1.00 37.91 209 MET A C 1
ATOM 1566 O O . MET A 1 209 ? -49.147 -26.848 19.467 1.00 37.91 209 MET A O 1
ATOM 1570 N N . PRO A 1 210 ? -47.401 -25.433 19.165 1.00 47.22 210 PRO A N 1
ATOM 1571 C CA . PRO A 1 210 ? -46.661 -24.172 19.444 1.00 47.22 210 PRO A CA 1
ATOM 1572 C C . PRO A 1 210 ? -45.415 -23.763 18.563 1.00 47.22 210 PRO A C 1
ATOM 1574 O O . PRO A 1 210 ? -44.730 -24.601 17.988 1.00 47.22 210 PRO A O 1
ATOM 1577 N N . VAL A 1 211 ? -45.064 -22.456 18.654 1.00 39.72 211 VAL A N 1
ATOM 1578 C CA . VAL A 1 211 ? -43.758 -21.724 18.466 1.00 39.72 211 VAL A CA 1
ATOM 1579 C C . VAL A 1 211 ? -43.214 -21.416 17.041 1.00 39.72 211 VAL A C 1
ATOM 1581 O O . VAL A 1 211 ? -43.132 -22.323 16.221 1.00 39.72 211 VAL A O 1
ATOM 1584 N N . PRO A 1 212 ? -42.623 -20.220 16.778 1.00 43.22 212 PRO A N 1
ATOM 1585 C CA . PRO A 1 212 ? -42.990 -18.855 17.169 1.00 43.22 212 PRO A CA 1
ATOM 1586 C C . PRO A 1 212 ? -43.226 -17.915 15.960 1.00 43.22 212 PRO A C 1
ATOM 1588 O O . PRO A 1 212 ? -42.597 -17.989 14.910 1.00 43.22 212 PRO A O 1
ATOM 1591 N N . GLN A 1 213 ? -44.145 -16.996 16.214 1.00 33.53 213 GLN A N 1
ATOM 1592 C CA . GLN A 1 213 ? -44.607 -15.814 15.493 1.00 33.53 213 GLN A CA 1
ATOM 1593 C C . GLN A 1 213 ? -43.638 -15.131 14.509 1.00 33.53 213 GLN A C 1
ATOM 1595 O O . GLN A 1 213 ? -42.531 -14.714 14.847 1.00 33.53 213 GLN A O 1
ATOM 1600 N N . ALA A 1 214 ? -44.152 -14.952 13.293 1.00 34.91 214 ALA A N 1
ATOM 1601 C CA . ALA A 1 214 ? -43.648 -14.043 12.282 1.00 34.91 214 ALA A CA 1
ATOM 1602 C C . ALA A 1 214 ? -43.841 -12.574 12.695 1.00 34.91 214 ALA A C 1
ATOM 1604 O O . ALA A 1 214 ? -44.865 -12.218 13.272 1.00 34.91 214 ALA A O 1
ATOM 1605 N N . ALA A 1 215 ? -42.843 -11.769 12.325 1.00 43.31 215 ALA A N 1
ATOM 1606 C CA . ALA A 1 215 ? -42.942 -10.402 11.823 1.00 43.31 215 ALA A CA 1
ATOM 1607 C C . ALA A 1 215 ? -44.074 -9.522 12.383 1.00 43.31 215 ALA A C 1
ATOM 1609 O O . ALA A 1 215 ? -45.172 -9.493 11.832 1.00 43.31 215 ALA A O 1
ATOM 1610 N N . ASP A 1 216 ? -43.718 -8.692 13.365 1.00 30.83 216 ASP A N 1
ATOM 1611 C CA . ASP A 1 216 ? -44.241 -7.330 13.435 1.00 30.83 216 ASP A CA 1
ATOM 1612 C C . ASP A 1 216 ? -43.188 -6.387 12.841 1.00 30.83 216 ASP A C 1
ATOM 1614 O O . ASP A 1 216 ? -42.044 -6.308 13.296 1.00 30.83 216 ASP A O 1
ATOM 1618 N N . ALA A 1 217 ? -43.569 -5.693 11.774 1.00 40.62 217 ALA A N 1
ATOM 1619 C CA . ALA A 1 217 ? -42.840 -4.545 11.273 1.00 40.62 217 ALA A CA 1
ATOM 1620 C C . ALA A 1 217 ? -43.170 -3.358 12.190 1.00 40.62 217 ALA A C 1
ATOM 1622 O O . ALA A 1 217 ? -44.261 -2.804 12.104 1.00 40.62 217 ALA A O 1
ATOM 1623 N N . GLY A 1 218 ? -42.239 -2.976 13.071 1.00 40.72 218 GLY A N 1
ATOM 1624 C CA . GLY A 1 218 ? -42.332 -1.705 13.799 1.00 40.72 218 GLY A CA 1
ATOM 1625 C C . GLY A 1 218 ? -41.644 -1.618 15.161 1.00 40.72 218 GLY A C 1
ATOM 1626 O O . GLY A 1 218 ? -41.404 -0.507 15.623 1.00 40.72 218 GLY A O 1
ATOM 1627 N N . SER A 1 219 ? -41.285 -2.725 15.814 1.00 54.19 219 SER A N 1
ATOM 1628 C CA . SER A 1 219 ? -40.629 -2.648 17.126 1.00 54.19 219 SER A CA 1
ATOM 1629 C C . SER A 1 219 ? -39.110 -2.727 16.984 1.00 54.19 219 SER A C 1
ATOM 1631 O O . SER A 1 219 ? -38.560 -3.783 16.665 1.00 54.19 219 SER A O 1
ATOM 1633 N N . VAL A 1 220 ? -38.420 -1.616 17.238 1.00 65.81 220 VAL A N 1
ATOM 1634 C CA . VAL A 1 220 ? -36.973 -1.625 17.483 1.00 65.81 220 VAL A CA 1
ATOM 1635 C C . VAL A 1 220 ? -36.697 -2.576 18.656 1.00 65.81 220 VAL A C 1
ATOM 1637 O O . VAL A 1 220 ? -37.154 -2.335 19.767 1.00 65.81 220 VAL A O 1
ATOM 1640 N N . ASP A 1 221 ? -35.976 -3.670 18.412 1.00 74.50 221 ASP A N 1
ATOM 1641 C CA . ASP A 1 221 ? -35.606 -4.651 19.443 1.00 74.50 221 ASP A CA 1
ATOM 1642 C C . ASP A 1 221 ? -34.209 -4.341 20.025 1.00 74.50 221 ASP A C 1
ATOM 1644 O O . ASP A 1 221 ? -33.328 -3.821 19.331 1.00 74.50 221 ASP A O 1
ATOM 1648 N N . VAL A 1 222 ? -33.960 -4.706 21.288 1.00 76.56 222 VAL A N 1
ATOM 1649 C CA . VAL A 1 222 ? -32.674 -4.542 21.999 1.00 76.56 222 VAL A CA 1
ATOM 1650 C C . VAL A 1 222 ? -31.515 -5.114 21.180 1.00 76.56 222 VAL A C 1
ATOM 1652 O O . VAL A 1 222 ? -30.426 -4.537 21.112 1.00 76.56 222 VAL A O 1
ATOM 1655 N N . ALA A 1 223 ? -31.745 -6.253 20.522 1.00 75.25 223 ALA A N 1
ATOM 1656 C CA . ALA A 1 223 ? -30.749 -6.906 19.685 1.00 75.25 223 ALA A CA 1
ATOM 1657 C C . ALA A 1 223 ? -30.391 -6.067 18.443 1.00 75.25 223 ALA A C 1
ATOM 1659 O O . ALA A 1 223 ? -29.235 -6.061 18.017 1.00 75.25 223 ALA A O 1
ATOM 1660 N N . MET A 1 224 ? -31.355 -5.332 17.877 1.00 79.12 224 MET A N 1
ATOM 1661 C CA . MET A 1 224 ? -31.135 -4.406 16.762 1.00 79.12 224 MET A CA 1
ATOM 1662 C C . MET A 1 224 ? -30.368 -3.158 17.213 1.00 79.12 224 MET A C 1
ATOM 1664 O O . MET A 1 224 ? -29.410 -2.769 16.541 1.00 79.12 224 MET A O 1
ATOM 1668 N N . LEU A 1 225 ? -30.724 -2.595 18.372 1.00 80.94 225 LEU A N 1
ATOM 1669 C CA . LEU A 1 225 ? -30.013 -1.475 19.002 1.00 80.94 225 LEU A CA 1
ATOM 1670 C C . LEU A 1 225 ? -28.551 -1.821 19.295 1.00 80.94 225 LEU A C 1
ATOM 1672 O O . LEU A 1 225 ? -27.656 -1.048 18.967 1.00 80.94 225 LEU A O 1
ATOM 1676 N N . ARG A 1 226 ? -28.283 -3.013 19.842 1.00 79.94 226 ARG A N 1
ATOM 1677 C CA . ARG A 1 226 ? -26.912 -3.459 20.127 1.00 79.94 226 ARG A CA 1
ATOM 1678 C C . ARG A 1 226 ? -26.090 -3.660 18.850 1.00 79.94 226 ARG A C 1
ATOM 1680 O O . ARG A 1 226 ? -24.930 -3.264 18.820 1.00 79.94 226 ARG A O 1
ATOM 1687 N N . ARG A 1 227 ? -26.674 -4.239 17.791 1.00 81.94 227 ARG A N 1
ATOM 1688 C CA . ARG A 1 227 ? -25.998 -4.394 16.485 1.00 81.94 227 ARG A CA 1
ATOM 1689 C C . ARG A 1 227 ? -25.701 -3.052 15.817 1.00 81.94 227 ARG A C 1
ATOM 1691 O O . ARG A 1 227 ? -24.670 -2.909 15.173 1.00 81.94 227 ARG A O 1
ATOM 1698 N N . SER A 1 228 ? -26.587 -2.078 16.000 1.00 81.06 228 SER A N 1
ATOM 1699 C CA . SER A 1 228 ? -26.504 -0.759 15.363 1.00 81.06 228 SER A CA 1
ATOM 1700 C C . SER A 1 228 ? -25.868 0.307 16.266 1.00 81.06 228 SER A C 1
ATOM 1702 O O . SER A 1 228 ? -25.856 1.485 15.919 1.00 81.06 228 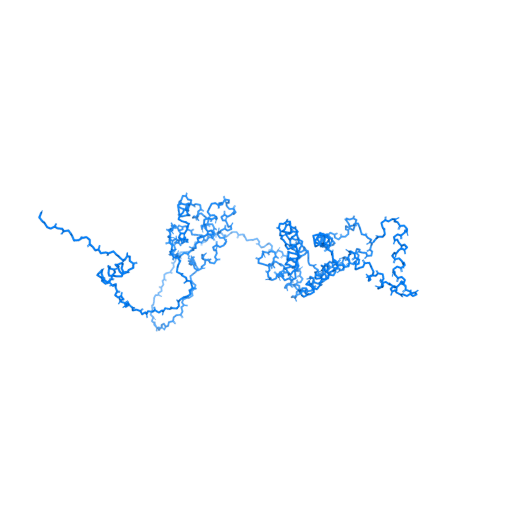SER A O 1
ATOM 1704 N N . TRP A 1 229 ? -25.309 -0.089 17.415 1.00 82.75 229 TRP A N 1
ATOM 1705 C CA . TRP A 1 229 ? -24.699 0.826 18.385 1.00 82.75 229 TRP A CA 1
ATOM 1706 C C . TRP A 1 229 ? -23.506 1.588 17.796 1.00 82.75 229 TRP A C 1
ATOM 1708 O O . TRP A 1 229 ? -23.366 2.788 18.014 1.00 82.75 229 TRP A O 1
ATOM 1718 N N . GLY A 1 230 ? -22.691 0.916 16.974 1.00 81.44 230 GLY A N 1
ATOM 1719 C CA . GLY A 1 230 ? -21.591 1.558 16.247 1.00 81.44 230 GLY A CA 1
ATOM 1720 C C . GLY A 1 230 ? -22.076 2.654 15.293 1.00 81.44 230 GLY A C 1
ATOM 1721 O O . GLY A 1 230 ? -21.524 3.750 15.290 1.00 81.44 230 GLY A O 1
ATOM 1722 N N . ALA A 1 231 ? -23.176 2.407 14.574 1.00 82.00 231 ALA A N 1
ATOM 1723 C CA . ALA A 1 231 ? -23.780 3.400 13.686 1.00 82.00 231 ALA A CA 1
ATOM 1724 C C . ALA A 1 231 ? -24.284 4.636 14.455 1.00 82.00 231 ALA A C 1
ATOM 1726 O O . ALA A 1 231 ? -24.135 5.757 13.973 1.00 82.00 231 ALA A O 1
ATOM 1727 N N . LEU A 1 232 ? -24.801 4.454 15.677 1.00 82.06 232 LEU A N 1
ATOM 1728 C CA . LEU A 1 232 ? -25.172 5.562 16.563 1.00 82.06 232 LEU A CA 1
ATOM 1729 C C . LEU A 1 232 ? -23.957 6.377 17.027 1.00 82.06 232 LEU A C 1
ATOM 1731 O O . LEU A 1 232 ? -23.993 7.607 16.993 1.00 82.06 232 LEU A O 1
ATOM 1735 N N . ILE A 1 233 ? -22.860 5.719 17.404 1.00 82.88 233 ILE A N 1
ATOM 1736 C CA . ILE A 1 233 ? -21.609 6.387 17.801 1.00 82.88 233 ILE A CA 1
ATOM 1737 C C . ILE A 1 233 ? -21.016 7.201 16.635 1.00 82.88 233 ILE A C 1
ATOM 1739 O O . ILE A 1 233 ? -20.483 8.301 16.838 1.00 82.88 233 ILE A O 1
ATOM 1743 N N . ASP A 1 234 ? -21.119 6.696 15.407 1.00 81.56 234 ASP A N 1
ATOM 1744 C CA . ASP A 1 234 ? -20.648 7.389 14.206 1.00 81.56 234 ASP A CA 1
ATOM 1745 C C . ASP A 1 234 ? -21.558 8.549 13.803 1.00 81.56 234 ASP A C 1
ATOM 1747 O O . ASP A 1 234 ? -21.064 9.636 13.487 1.00 81.56 234 ASP A O 1
ATOM 1751 N N . HIS A 1 235 ? -22.873 8.377 13.915 1.00 80.44 235 HIS A N 1
ATOM 1752 C CA . HIS A 1 235 ? -23.838 9.445 13.674 1.00 80.44 235 HIS A CA 1
ATOM 1753 C C . HIS A 1 235 ? -23.692 10.602 14.674 1.00 80.44 235 HIS A C 1
ATOM 1755 O O . HIS A 1 235 ? -23.675 11.766 14.278 1.00 80.44 235 HIS A O 1
ATOM 1761 N N . LEU A 1 236 ? -23.445 10.312 15.956 1.00 80.62 236 LEU A N 1
ATOM 1762 C CA . LEU A 1 236 ? -23.099 11.338 16.950 1.00 80.62 236 LEU A CA 1
ATOM 1763 C C . LEU A 1 236 ? -21.803 12.085 16.600 1.00 80.62 236 LEU A C 1
ATOM 1765 O O . LEU A 1 236 ? -21.670 13.279 16.881 1.00 80.62 236 LEU A O 1
ATOM 1769 N N . GLY A 1 237 ? -20.851 11.410 15.949 1.00 76.50 237 GLY A N 1
ATOM 1770 C CA . GLY A 1 237 ? -19.660 12.047 15.387 1.00 76.50 237 GLY A CA 1
ATOM 1771 C C . GLY A 1 237 ? -20.001 13.056 14.284 1.00 76.50 237 GLY A C 1
ATOM 1772 O O . GLY A 1 237 ? -19.469 14.167 14.280 1.00 76.50 237 GLY A O 1
ATOM 1773 N N . GLN A 1 238 ? -20.928 12.704 13.391 1.00 81.44 238 GLN A N 1
ATOM 1774 C CA . GLN A 1 238 ? -21.403 13.576 12.309 1.00 81.44 238 GLN A CA 1
ATOM 1775 C C . GLN A 1 238 ? -22.195 14.780 12.839 1.00 81.44 238 GLN A C 1
ATOM 1777 O O . GLN A 1 238 ? -22.011 15.897 12.356 1.00 81.44 238 GLN A O 1
ATOM 1782 N N . LEU A 1 239 ? -22.984 14.585 13.900 1.00 75.88 239 LEU A N 1
ATOM 1783 C CA . LEU A 1 239 ? -23.706 15.643 14.617 1.00 75.88 239 LEU A CA 1
ATOM 1784 C C . LEU A 1 239 ? -22.795 16.530 15.490 1.00 75.88 239 LEU A C 1
ATOM 1786 O O . LEU A 1 239 ? -23.285 17.397 16.212 1.00 75.88 239 LEU A O 1
ATOM 1790 N N . ARG A 1 240 ? -21.466 16.348 15.418 1.00 77.69 240 ARG A N 1
ATOM 1791 C CA . ARG A 1 240 ? -20.458 17.089 16.198 1.00 77.69 240 ARG A CA 1
ATOM 1792 C C . ARG A 1 240 ? -20.684 17.001 17.712 1.00 77.69 240 ARG A C 1
ATOM 1794 O O . ARG A 1 240 ? -20.479 17.984 18.421 1.00 77.69 240 ARG A O 1
ATOM 1801 N N . GLN A 1 241 ? -21.024 15.811 18.212 1.00 77.50 241 GLN A N 1
ATOM 1802 C CA . GLN A 1 241 ? -21.206 15.528 19.640 1.00 77.50 241 GLN A CA 1
ATOM 1803 C C . GLN A 1 241 ? -20.034 14.709 20.227 1.00 77.50 241 GLN A C 1
ATOM 1805 O O . GLN A 1 241 ? -20.191 13.528 20.556 1.00 77.50 241 GLN A O 1
ATOM 1810 N N . PRO A 1 242 ? -18.828 15.299 20.397 1.00 75.00 242 PRO A N 1
ATOM 1811 C CA . PRO A 1 242 ? -17.626 14.566 20.809 1.00 75.00 242 PRO A CA 1
ATOM 1812 C C . PRO A 1 242 ? -17.708 14.033 22.245 1.00 75.00 242 PRO A C 1
ATOM 1814 O O . PRO A 1 242 ? -17.109 13.007 22.558 1.00 75.00 242 PRO A O 1
ATOM 1817 N N . ILE A 1 243 ? -18.459 14.713 23.119 1.00 77.31 243 ILE A N 1
ATOM 1818 C CA . ILE A 1 243 ? -18.630 14.311 24.520 1.00 77.31 243 ILE A CA 1
ATOM 1819 C C . ILE A 1 243 ? -19.505 13.058 24.604 1.00 77.31 243 ILE A C 1
ATOM 1821 O O . ILE A 1 243 ? -19.108 12.093 25.250 1.00 77.31 243 ILE A O 1
ATOM 1825 N N . LEU A 1 244 ? -20.660 13.053 23.928 1.00 76.56 244 LEU A N 1
ATOM 1826 C CA . LEU A 1 244 ? -21.547 11.890 23.890 1.00 76.56 244 LEU A CA 1
ATOM 1827 C C . LEU A 1 244 ? -20.869 10.703 23.205 1.00 76.56 244 LEU A C 1
ATOM 1829 O O . LEU A 1 244 ? -20.931 9.601 23.738 1.00 76.56 244 LEU A O 1
ATOM 1833 N N . ARG A 1 245 ? -20.135 10.928 22.106 1.00 79.81 245 ARG A N 1
ATOM 1834 C CA . ARG A 1 245 ? -19.337 9.885 21.444 1.00 79.81 245 ARG A CA 1
ATOM 1835 C C . ARG A 1 245 ? -18.349 9.221 22.406 1.00 79.81 245 ARG A C 1
ATOM 1837 O O . ARG A 1 245 ? -18.392 8.008 22.566 1.00 79.81 245 ARG A O 1
ATOM 1844 N N . ALA A 1 246 ? -17.512 10.005 23.088 1.00 78.00 246 ALA A N 1
ATOM 1845 C CA . ALA A 1 246 ? -16.501 9.472 24.006 1.00 78.00 246 ALA A CA 1
ATOM 1846 C C . ALA A 1 246 ? -17.107 8.741 25.219 1.00 78.00 246 ALA A C 1
ATOM 1848 O O . ALA A 1 246 ? -16.511 7.811 25.764 1.00 78.00 246 ALA A O 1
ATOM 1849 N N . VAL A 1 247 ? -18.288 9.170 25.671 1.00 79.94 247 VAL A N 1
ATOM 1850 C CA . VAL A 1 247 ? -18.988 8.552 26.803 1.00 79.94 247 VAL A CA 1
ATOM 1851 C C . VAL A 1 247 ? -19.684 7.253 26.378 1.00 79.94 247 VAL A C 1
ATOM 1853 O O . VAL A 1 247 ? -19.533 6.233 27.057 1.00 79.94 247 VAL A O 1
ATOM 1856 N N . LEU A 1 248 ? -20.379 7.262 25.237 1.00 81.25 248 LEU A N 1
ATOM 1857 C CA . LEU A 1 248 ? -21.140 6.124 24.710 1.00 81.25 248 LEU A CA 1
ATOM 1858 C C . LEU A 1 248 ? -20.263 5.039 24.080 1.00 81.25 248 LEU A C 1
ATOM 1860 O O . LEU A 1 248 ? -20.670 3.883 24.063 1.00 81.25 248 LEU A O 1
ATOM 1864 N N . GLU A 1 249 ? -19.038 5.369 23.665 1.00 79.38 249 GLU A N 1
ATOM 1865 C CA . GLU A 1 249 ? -18.014 4.388 23.273 1.00 79.38 249 GLU A CA 1
ATOM 1866 C C . GLU A 1 249 ? -17.679 3.414 24.413 1.00 79.38 249 GLU A C 1
ATOM 1868 O O . GLU A 1 249 ? -17.321 2.264 24.178 1.00 79.38 249 GLU A O 1
ATOM 1873 N N . SER A 1 250 ? -17.854 3.851 25.664 1.00 73.62 250 SER A N 1
ATOM 1874 C CA . SER A 1 250 ? -17.711 2.993 26.844 1.00 73.62 250 SER A CA 1
ATOM 1875 C C . SER A 1 250 ? -19.026 2.508 27.449 1.00 73.62 250 SER A C 1
ATOM 1877 O O . SER A 1 250 ? -18.989 1.791 28.445 1.00 73.62 250 SER A O 1
ATOM 1879 N N . ALA A 1 251 ? -20.169 2.894 26.882 1.00 79.75 251 ALA A N 1
ATOM 1880 C CA . ALA A 1 251 ? -21.482 2.457 27.334 1.00 79.75 251 ALA A CA 1
ATOM 1881 C C . ALA A 1 251 ? -21.968 1.278 26.489 1.00 79.75 251 ALA A C 1
ATOM 1883 O O . ALA A 1 251 ? -21.671 1.175 25.299 1.00 79.75 251 ALA A O 1
ATOM 1884 N N . THR A 1 252 ? -22.763 0.403 27.094 1.00 79.19 252 THR A N 1
ATOM 1885 C CA . THR A 1 252 ? -23.425 -0.690 26.374 1.00 79.19 252 THR A CA 1
ATOM 1886 C C . THR A 1 252 ? -24.924 -0.656 26.620 1.00 79.19 252 THR A C 1
ATOM 1888 O O . THR A 1 252 ? -25.376 -0.291 27.703 1.00 79.19 252 THR A O 1
ATOM 1891 N N . VAL A 1 253 ? -25.707 -1.052 25.617 1.00 82.38 253 VAL A N 1
ATOM 1892 C CA . VAL A 1 253 ? -27.160 -1.202 25.769 1.00 82.38 253 VAL A CA 1
ATOM 1893 C C . VAL A 1 253 ? -27.437 -2.412 26.660 1.00 82.38 253 VAL A C 1
ATOM 1895 O O . VAL A 1 253 ? -27.064 -3.542 26.312 1.00 82.38 253 VAL A O 1
ATOM 1898 N N . ALA A 1 254 ? -28.061 -2.168 27.812 1.00 76.50 254 ALA A N 1
ATOM 1899 C CA . ALA A 1 254 ? -28.422 -3.188 28.790 1.00 76.50 254 ALA A CA 1
ATOM 1900 C C . ALA A 1 254 ? -29.793 -3.794 28.478 1.00 76.50 254 ALA A C 1
ATOM 1902 O O . ALA A 1 254 ? -29.909 -5.017 28.379 1.00 76.50 254 ALA A O 1
ATOM 1903 N N . SER A 1 255 ? -30.799 -2.943 28.282 1.00 73.56 255 SER A N 1
ATOM 1904 C CA . SER A 1 255 ? -32.172 -3.325 27.961 1.00 73.56 255 SER A CA 1
ATOM 1905 C C . SER A 1 255 ? -32.883 -2.194 27.203 1.00 73.56 255 SER A C 1
ATOM 1907 O O . SER A 1 255 ? -32.455 -1.037 27.246 1.00 73.56 255 SER A O 1
ATOM 1909 N N . PHE A 1 256 ? -33.935 -2.539 26.463 1.00 78.50 256 PHE A N 1
ATOM 1910 C CA . PHE A 1 256 ? -34.829 -1.591 25.802 1.00 78.50 256 PHE A CA 1
ATOM 1911 C C . PHE A 1 256 ? -36.235 -2.196 25.740 1.00 78.50 256 PHE A C 1
ATOM 1913 O O . PHE A 1 256 ? -36.396 -3.310 25.248 1.00 78.50 256 PHE A O 1
ATOM 1920 N N . ASP A 1 257 ? -37.233 -1.487 26.260 1.00 67.12 257 ASP A N 1
ATOM 1921 C CA . ASP A 1 257 ? -38.628 -1.956 26.344 1.00 67.12 257 ASP A CA 1
ATOM 1922 C C . ASP A 1 257 ? -39.578 -1.222 25.376 1.00 67.12 257 ASP A C 1
ATOM 1924 O O . ASP A 1 257 ? -40.788 -1.434 25.408 1.00 67.12 257 ASP A O 1
ATOM 1928 N N . GLY A 1 258 ? -39.036 -0.369 24.500 1.00 67.50 258 GLY A N 1
ATOM 1929 C CA . GLY A 1 258 ? -39.806 0.482 23.589 1.00 67.50 258 GLY A CA 1
ATOM 1930 C C . GLY A 1 258 ? -39.998 1.915 24.094 1.00 67.50 258 GLY A C 1
ATOM 1931 O O . GLY A 1 258 ? -40.055 2.835 23.280 1.00 67.50 258 GLY A O 1
ATOM 1932 N N . GLU A 1 259 ? -40.027 2.134 25.411 1.00 70.75 259 GLU A N 1
ATOM 1933 C CA . GLU A 1 259 ? -40.250 3.452 26.028 1.00 70.75 259 GLU A CA 1
ATOM 1934 C C . GLU A 1 259 ? -39.014 3.955 26.790 1.00 70.75 259 GLU A C 1
ATOM 1936 O O . GLU A 1 259 ? -38.741 5.156 26.830 1.00 70.75 259 GLU A O 1
ATOM 1941 N N . THR A 1 260 ? -38.221 3.040 27.342 1.00 77.31 260 THR A N 1
ATOM 1942 C CA . THR A 1 260 ? -37.047 3.296 28.170 1.00 77.31 260 THR A CA 1
ATOM 1943 C C . THR A 1 260 ? -35.843 2.517 27.640 1.00 77.31 260 THR A C 1
ATOM 1945 O O . THR A 1 260 ? -35.888 1.304 27.440 1.00 77.31 260 THR A O 1
ATOM 1948 N N . LEU A 1 261 ? -34.737 3.227 27.415 1.00 80.44 261 LEU A N 1
ATOM 1949 C CA . LEU A 1 261 ? -33.443 2.668 27.037 1.00 80.44 261 LEU A CA 1
ATOM 1950 C C . LEU A 1 261 ? -32.513 2.671 28.248 1.00 80.44 261 LEU A C 1
ATOM 1952 O O . LEU A 1 261 ? -32.195 3.733 28.788 1.00 80.44 261 LEU A O 1
ATOM 1956 N N . GLU A 1 262 ? -32.044 1.492 28.645 1.00 79.88 262 GLU A N 1
ATOM 1957 C CA . GLU A 1 262 ? -31.108 1.330 29.752 1.00 79.88 262 GLU A CA 1
ATOM 1958 C C . GLU A 1 262 ? -29.668 1.214 29.233 1.00 79.88 262 GLU A C 1
ATOM 1960 O O . GLU A 1 262 ? -29.324 0.296 28.479 1.00 79.88 262 GLU A O 1
ATOM 1965 N N . LEU A 1 263 ? -28.807 2.141 29.655 1.00 83.06 263 LEU A N 1
ATOM 1966 C CA . LEU A 1 263 ? -27.386 2.170 29.318 1.00 83.06 263 LEU A CA 1
ATOM 1967 C C . LEU A 1 263 ? -26.546 1.748 30.521 1.00 83.06 263 LEU A C 1
ATOM 1969 O O . LEU A 1 263 ? -26.604 2.372 31.582 1.00 83.06 263 LEU A O 1
ATOM 1973 N N . ALA A 1 264 ? -25.736 0.707 30.339 1.00 77.88 264 ALA A N 1
ATOM 1974 C CA . ALA A 1 264 ? -24.798 0.227 31.342 1.00 77.88 264 ALA A CA 1
ATOM 1975 C C . ALA A 1 264 ? -23.409 0.843 31.140 1.00 77.88 264 ALA A C 1
ATOM 1977 O O . ALA A 1 264 ? -22.822 0.737 30.057 1.00 77.88 264 ALA A O 1
ATOM 1978 N N . PHE A 1 265 ? -22.873 1.428 32.212 1.00 77.56 265 PHE A N 1
ATOM 1979 C CA . PHE A 1 265 ? -21.515 1.969 32.275 1.00 77.56 265 PHE A CA 1
ATOM 1980 C C . PHE A 1 265 ? -20.599 1.093 33.146 1.00 77.56 265 PHE A C 1
ATOM 1982 O O . PHE A 1 265 ? -21.052 0.601 34.185 1.00 77.56 265 PHE A O 1
ATOM 1989 N N . PRO A 1 266 ? -19.310 0.946 32.777 1.00 71.50 266 PRO A N 1
ATOM 1990 C CA . PRO A 1 266 ? -18.292 0.335 33.627 1.00 71.50 266 PRO A CA 1
ATOM 1991 C C . PRO A 1 266 ? -18.121 1.090 34.960 1.00 71.50 266 PRO A C 1
ATOM 1993 O O . PRO A 1 266 ? -18.269 2.320 34.988 1.00 71.50 266 PRO A O 1
ATOM 1996 N N . PRO A 1 267 ? -17.747 0.398 36.055 1.00 59.19 267 PRO A N 1
ATOM 1997 C CA . PRO A 1 267 ? -17.657 0.984 37.398 1.00 59.19 267 PRO A CA 1
ATOM 1998 C C . PRO A 1 267 ? -16.668 2.160 37.493 1.00 59.19 267 PRO A C 1
ATOM 2000 O O . PRO A 1 267 ? -16.910 3.106 38.245 1.00 59.19 267 PRO A O 1
ATOM 2003 N N . ASP A 1 268 ? -15.625 2.165 36.660 1.00 62.66 268 ASP A N 1
ATOM 2004 C CA . ASP A 1 268 ? -14.567 3.186 36.652 1.00 62.66 268 ASP A CA 1
ATOM 2005 C C . ASP A 1 268 ? -14.967 4.503 35.958 1.00 62.66 268 ASP A C 1
ATOM 2007 O O . ASP A 1 268 ? -14.202 5.469 35.946 1.00 62.66 268 ASP A O 1
ATOM 2011 N N . LYS A 1 269 ? -16.172 4.581 35.370 1.00 63.50 269 LYS A N 1
ATOM 2012 C CA . LYS A 1 269 ? -16.625 5.728 34.560 1.00 63.50 269 LYS A CA 1
ATOM 2013 C C . LYS A 1 269 ? -17.940 6.355 35.041 1.00 63.50 269 LYS A C 1
ATOM 2015 O O . LYS A 1 269 ? -18.752 6.799 34.232 1.00 63.50 269 LYS A O 1
ATOM 2020 N N . ARG A 1 270 ? -18.126 6.505 36.361 1.00 59.09 270 ARG A N 1
ATOM 2021 C CA . ARG A 1 270 ? -19.300 7.190 36.966 1.00 59.09 270 ARG A CA 1
ATOM 2022 C C . ARG A 1 270 ? -19.551 8.611 36.432 1.00 59.09 270 ARG A C 1
ATOM 2024 O O . ARG A 1 270 ? -20.700 9.018 36.307 1.00 59.09 270 ARG A O 1
ATOM 2031 N N . PHE 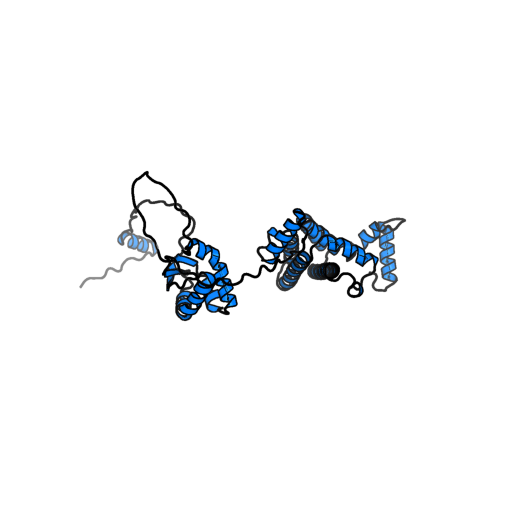A 1 271 ? -18.504 9.340 36.035 1.00 60.31 271 PHE A N 1
ATOM 2032 C CA . PHE A 1 271 ? -18.629 10.669 35.410 1.00 60.31 271 PHE A CA 1
ATOM 2033 C C . PHE A 1 271 ? -19.310 10.654 34.028 1.00 60.31 271 PHE A C 1
ATOM 2035 O O . PHE A 1 271 ? -19.747 11.703 33.555 1.00 60.31 271 PHE A O 1
ATOM 2042 N N . GLY A 1 272 ? -19.402 9.492 33.370 1.00 62.78 272 GLY A N 1
ATOM 2043 C CA . GLY A 1 272 ? -20.122 9.329 32.106 1.00 62.78 272 GLY A CA 1
ATOM 2044 C C . GLY A 1 272 ? -21.636 9.462 32.269 1.00 62.78 272 GLY A C 1
ATOM 2045 O O . GLY A 1 272 ? -22.283 10.070 31.425 1.00 62.78 272 GLY A O 1
ATOM 2046 N N . VAL A 1 273 ? -22.183 8.996 33.397 1.00 67.31 273 VAL A N 1
ATOM 2047 C CA . VAL A 1 273 ? -23.627 9.024 33.677 1.00 67.31 273 VAL A CA 1
ATOM 2048 C C . VAL A 1 273 ? -24.166 10.456 33.716 1.00 67.31 273 VAL A C 1
ATOM 2050 O O . VAL A 1 273 ? -25.141 10.756 33.031 1.00 67.31 273 VAL A O 1
ATOM 2053 N N . GLN A 1 274 ? -23.487 11.355 34.438 1.00 69.62 274 GLN A N 1
ATOM 2054 C CA . GLN A 1 274 ? -23.892 12.762 34.541 1.00 69.62 274 GLN A CA 1
ATOM 2055 C C . GLN A 1 274 ? -23.861 13.464 33.175 1.00 69.62 274 GLN A C 1
ATOM 2057 O O . GLN A 1 274 ? -24.778 14.194 32.825 1.00 69.62 274 GLN A O 1
ATOM 2062 N N . LYS A 1 275 ? -22.840 13.188 32.356 1.00 72.75 275 LYS A N 1
ATOM 2063 C CA . LYS A 1 275 ? -22.694 13.810 31.031 1.00 72.75 275 LYS A CA 1
ATOM 2064 C C . LYS A 1 275 ? -23.751 13.360 30.024 1.00 72.75 275 LYS A C 1
ATOM 2066 O O . LYS A 1 275 ? -24.083 14.138 29.135 1.00 72.75 275 LYS A O 1
ATOM 2071 N N . VAL A 1 276 ? -24.251 12.127 30.138 1.00 76.31 276 VAL A N 1
ATOM 2072 C CA . VAL A 1 276 ? -25.392 11.666 29.332 1.00 76.31 276 VAL A CA 1
ATOM 2073 C C . VAL A 1 276 ? -26.684 12.330 29.797 1.00 76.31 276 VAL A C 1
ATOM 2075 O O . VAL A 1 276 ? -27.477 12.729 28.954 1.00 76.31 276 VAL A O 1
ATOM 2078 N N . GLN A 1 277 ? -26.874 12.509 31.106 1.00 75.50 277 GLN A N 1
ATOM 2079 C CA . GLN A 1 277 ? -28.046 13.211 31.642 1.00 75.50 277 GLN A CA 1
ATOM 2080 C C . GLN A 1 277 ? -28.085 14.684 31.211 1.00 75.50 277 GLN A C 1
ATOM 2082 O O . GLN A 1 277 ? -29.123 15.157 30.761 1.00 75.50 277 GLN A O 1
ATOM 2087 N N . ASP A 1 278 ? -26.949 15.386 31.256 1.00 77.25 278 ASP A N 1
ATOM 2088 C CA . ASP A 1 278 ? -26.854 16.800 30.858 1.00 77.25 278 ASP A CA 1
ATOM 2089 C C . ASP A 1 278 ? -27.136 17.029 29.356 1.00 77.25 278 ASP A C 1
ATOM 2091 O O . ASP A 1 278 ? -27.399 18.155 28.935 1.00 77.25 278 ASP A O 1
ATOM 2095 N N . ARG A 1 279 ? -27.037 15.976 28.533 1.00 78.50 279 ARG A N 1
ATOM 2096 C CA . ARG A 1 279 ? -27.175 16.014 27.065 1.00 78.50 279 ARG A CA 1
ATOM 2097 C C . ARG A 1 279 ? -28.160 14.966 26.546 1.00 78.50 279 ARG A C 1
ATOM 2099 O O . ARG A 1 279 ? -28.009 14.444 25.441 1.00 78.50 279 ARG A O 1
ATOM 2106 N N . GLN A 1 280 ? -29.164 14.645 27.357 1.00 78.75 280 GLN A N 1
ATOM 2107 C CA . GLN A 1 280 ? -30.121 13.590 27.046 1.00 78.75 280 GLN A CA 1
ATOM 2108 C C . GLN A 1 280 ? -30.926 13.902 25.775 1.00 78.75 280 GLN A C 1
ATOM 2110 O O . GLN A 1 280 ? -31.143 13.002 24.966 1.00 78.75 280 GLN A O 1
ATOM 2115 N N . ASP A 1 281 ? -31.293 15.167 25.561 1.00 78.75 281 ASP A N 1
ATOM 2116 C CA . ASP A 1 281 ? -32.074 15.608 24.397 1.00 78.75 281 ASP A CA 1
ATOM 2117 C C . ASP A 1 281 ? -31.339 15.342 23.072 1.00 78.75 281 ASP A C 1
ATOM 2119 O O . ASP A 1 281 ? -31.927 14.865 22.104 1.00 78.75 281 ASP A O 1
ATOM 2123 N N . GLU A 1 282 ? -30.024 15.577 23.044 1.00 80.50 282 GLU A N 1
ATOM 2124 C CA . GLU A 1 282 ? -29.170 15.353 21.868 1.00 80.50 282 GLU A CA 1
ATOM 2125 C C . GLU A 1 282 ? -29.044 13.851 21.548 1.00 80.50 282 GLU A C 1
ATOM 2127 O O . GLU A 1 282 ? -29.005 13.452 20.383 1.00 80.50 282 GLU A O 1
ATOM 2132 N N . LEU A 1 283 ? -29.019 13.002 22.581 1.00 78.50 283 LEU A N 1
ATOM 2133 C CA . LEU A 1 283 ? -29.001 11.548 22.424 1.00 78.50 283 LEU A CA 1
ATOM 2134 C C . LEU A 1 283 ? -30.365 11.003 21.974 1.00 78.50 283 LEU A C 1
ATOM 2136 O O . LEU A 1 283 ? -30.414 10.103 21.138 1.00 78.50 283 LEU A O 1
ATOM 2140 N N . GLN A 1 284 ? -31.469 11.558 22.481 1.00 82.19 284 GLN A N 1
ATOM 2141 C CA . GLN A 1 284 ? -32.818 11.219 22.017 1.00 82.19 284 GLN A CA 1
ATOM 2142 C C . GLN A 1 284 ? -33.029 11.620 20.562 1.00 82.19 284 GLN A C 1
ATOM 2144 O O . GLN A 1 284 ? -33.600 10.844 19.803 1.00 82.19 284 GLN A O 1
ATOM 2149 N N . GLN A 1 285 ? -32.524 12.786 20.157 1.00 79.69 285 GLN A N 1
ATOM 2150 C CA . GLN A 1 285 ? -32.569 13.220 18.766 1.00 79.69 285 GLN A CA 1
ATOM 2151 C C . GLN A 1 285 ? -31.802 12.252 17.856 1.00 79.69 285 GLN A C 1
ATOM 2153 O O . GLN A 1 285 ? -32.360 11.785 16.871 1.00 79.69 285 GLN A O 1
ATOM 2158 N N . ALA A 1 286 ? -30.579 11.860 18.226 1.00 79.75 286 ALA A N 1
ATOM 2159 C CA . ALA A 1 286 ? -29.800 10.893 17.448 1.00 79.75 286 ALA A CA 1
ATOM 2160 C C . ALA A 1 286 ? -30.466 9.502 17.367 1.00 79.75 286 ALA A C 1
ATOM 2162 O O . ALA A 1 286 ? -30.370 8.823 16.343 1.00 79.75 286 ALA A O 1
ATOM 2163 N N . LEU A 1 287 ? -31.148 9.067 18.433 1.00 80.44 287 LEU A N 1
ATOM 2164 C CA . LEU A 1 287 ? -31.952 7.838 18.436 1.00 80.44 287 LEU A CA 1
ATOM 2165 C C . LEU A 1 287 ? -33.201 7.970 17.548 1.00 80.44 287 LEU A C 1
ATOM 2167 O O . LEU A 1 287 ? -33.560 7.017 16.857 1.00 80.44 287 LEU A O 1
ATOM 2171 N N . GLY A 1 288 ? -33.822 9.149 17.520 1.00 79.81 288 GLY A N 1
ATOM 2172 C CA . GLY A 1 288 ? -34.949 9.465 16.646 1.00 79.81 288 GLY A CA 1
ATOM 2173 C C . GLY A 1 288 ? -34.551 9.475 15.173 1.00 79.81 288 GLY A C 1
ATOM 2174 O O . GLY A 1 288 ? -35.222 8.851 14.357 1.00 79.81 288 GLY A O 1
ATOM 2175 N N . ASP A 1 289 ? -33.424 10.104 14.849 1.00 78.25 289 ASP A N 1
ATOM 2176 C CA . ASP A 1 289 ? -32.929 10.239 13.478 1.00 78.25 289 ASP A CA 1
ATOM 2177 C C . ASP A 1 289 ? -32.524 8.884 12.872 1.00 78.25 289 ASP A C 1
ATOM 2179 O O . ASP A 1 289 ? -32.774 8.628 11.694 1.00 78.25 289 ASP A O 1
ATOM 2183 N N . LEU A 1 290 ? -31.928 7.991 13.671 1.00 75.50 290 LEU A N 1
ATOM 2184 C CA . LEU A 1 290 ? -31.461 6.684 13.194 1.00 75.50 290 LEU A CA 1
ATOM 2185 C C . LEU A 1 290 ? -32.493 5.563 13.297 1.00 75.50 290 LEU A C 1
ATOM 2187 O O . LEU A 1 290 ? -32.514 4.669 12.451 1.00 75.50 290 LEU A O 1
ATOM 2191 N N . PHE A 1 291 ? -33.296 5.560 14.357 1.00 77.06 291 PHE A N 1
ATOM 2192 C CA . PHE A 1 291 ? -34.156 4.427 14.703 1.00 77.06 291 PHE A CA 1
ATOM 2193 C C . PHE A 1 291 ? -35.636 4.806 14.800 1.00 77.06 291 PHE A C 1
ATOM 2195 O O . PHE A 1 291 ? -36.463 3.929 15.037 1.00 77.06 291 PHE A O 1
ATOM 2202 N N . GLY A 1 292 ? -35.990 6.084 14.628 1.00 76.50 292 GLY A N 1
ATOM 2203 C CA . GLY A 1 292 ? -37.371 6.558 14.732 1.00 76.50 292 GLY A CA 1
ATOM 2204 C C . GLY A 1 292 ? -37.947 6.491 16.149 1.00 76.50 292 GLY A C 1
ATOM 2205 O O . GLY A 1 292 ? -39.164 6.564 16.305 1.00 76.50 292 GLY A O 1
ATOM 2206 N N . ILE A 1 293 ? -37.103 6.335 17.178 1.00 79.94 293 ILE A N 1
ATOM 2207 C CA . ILE A 1 293 ? -37.520 6.194 18.581 1.00 79.94 293 ILE A CA 1
ATOM 2208 C C . ILE A 1 293 ? -37.021 7.361 19.435 1.00 79.94 293 ILE A C 1
ATOM 2210 O O . ILE A 1 293 ? -35.896 7.823 19.278 1.00 79.94 293 ILE A O 1
ATOM 2214 N N . ALA A 1 294 ? -37.833 7.793 20.399 1.00 77.75 294 ALA A N 1
ATOM 2215 C CA . ALA A 1 294 ? -37.468 8.828 21.370 1.00 77.75 294 ALA A CA 1
ATOM 2216 C C . ALA A 1 294 ? -37.605 8.299 22.810 1.00 77.75 294 ALA A C 1
ATOM 2218 O O . ALA A 1 294 ? -38.513 8.707 23.539 1.00 77.75 294 ALA A O 1
ATOM 2219 N N . PRO A 1 295 ? -36.755 7.347 23.231 1.00 78.94 295 PRO A N 1
ATOM 2220 C CA . PRO A 1 295 ? -36.931 6.701 24.521 1.00 78.94 295 PRO A CA 1
ATOM 2221 C C . PRO A 1 295 ? -36.397 7.538 25.682 1.00 78.94 295 PRO A C 1
ATOM 2223 O O . PRO A 1 295 ? -35.494 8.367 25.536 1.00 78.94 295 PRO A O 1
ATOM 2226 N N . ARG A 1 296 ? -36.916 7.286 26.882 1.00 76.31 296 ARG A N 1
ATOM 2227 C CA . ARG A 1 296 ? -36.332 7.793 28.128 1.00 76.31 296 ARG A CA 1
ATOM 2228 C C . ARG A 1 296 ? -35.028 7.061 28.403 1.00 76.31 296 ARG A C 1
ATOM 2230 O O . ARG A 1 296 ? -34.993 5.837 28.413 1.00 76.31 296 ARG A O 1
ATOM 2237 N N . ILE A 1 297 ? -33.949 7.800 28.627 1.00 80.50 297 ILE A N 1
ATOM 2238 C CA . ILE A 1 297 ? -32.628 7.200 28.822 1.00 80.50 297 ILE A CA 1
ATOM 2239 C C . ILE A 1 297 ? -32.380 7.050 30.317 1.00 80.50 297 ILE A C 1
ATOM 2241 O O . ILE A 1 297 ? -32.363 8.033 31.055 1.00 80.50 297 ILE A O 1
ATOM 2245 N N . THR A 1 298 ? -32.183 5.811 30.755 1.00 77.06 298 THR A N 1
ATOM 2246 C CA . THR A 1 298 ? -31.813 5.483 32.132 1.00 77.06 298 THR A CA 1
ATOM 2247 C C . THR A 1 298 ? -30.401 4.923 32.140 1.00 77.06 298 THR A C 1
ATOM 2249 O O . THR A 1 298 ? -30.074 4.013 31.384 1.00 77.06 298 THR A O 1
ATOM 2252 N N . CYS A 1 299 ? -29.544 5.464 32.997 1.00 77.31 299 CYS A N 1
ATOM 2253 C CA . CYS A 1 299 ? -28.157 5.033 33.106 1.00 77.31 299 CYS A CA 1
ATOM 2254 C C . CYS A 1 299 ? -27.978 4.220 34.385 1.00 77.31 299 CYS A C 1
ATOM 2256 O O . CYS A 1 299 ? -28.257 4.717 35.476 1.00 77.31 299 CYS A O 1
ATOM 2258 N N . VAL A 1 300 ? -27.461 3.002 34.258 1.00 75.50 300 VAL A N 1
ATOM 2259 C CA . VAL A 1 300 ? -27.096 2.153 35.394 1.00 75.50 300 VAL A CA 1
ATOM 2260 C C . VAL A 1 300 ? -25.597 1.880 35.386 1.00 75.50 300 VAL A C 1
ATOM 2262 O O . VAL A 1 300 ? -24.954 1.786 34.339 1.00 75.50 300 VAL A O 1
ATOM 2265 N N . VAL A 1 301 ? -25.018 1.738 36.572 1.00 70.06 301 VAL A N 1
ATOM 2266 C CA . VAL A 1 301 ? -23.652 1.234 36.720 1.00 70.06 301 VAL A CA 1
ATOM 2267 C C . VAL A 1 301 ? -23.776 -0.264 36.956 1.00 70.06 301 VAL A C 1
ATOM 2269 O O . VAL A 1 301 ? -24.332 -0.676 37.972 1.00 70.06 301 VAL A O 1
ATOM 2272 N N . ARG A 1 302 ? -23.306 -1.078 36.008 1.00 60.19 302 ARG A N 1
ATOM 2273 C CA . ARG A 1 302 ? -23.239 -2.532 36.192 1.00 60.19 302 ARG A CA 1
ATOM 2274 C C . ARG A 1 302 ? -21.829 -2.911 36.618 1.00 60.19 302 ARG A C 1
ATOM 2276 O O . ARG A 1 302 ? -20.868 -2.599 35.920 1.00 60.19 302 ARG A O 1
ATOM 2283 N N . GLU A 1 303 ? -21.714 -3.610 37.742 1.00 44.25 303 GLU A N 1
ATOM 2284 C CA . GLU A 1 303 ? -20.509 -4.376 38.053 1.00 44.25 303 GLU A CA 1
ATOM 2285 C C . GLU A 1 303 ? -20.372 -5.485 37.004 1.00 44.25 303 GLU A C 1
ATOM 2287 O O . GLU A 1 303 ? -21.324 -6.216 36.716 1.00 44.25 303 GLU A O 1
ATOM 2292 N N . SER A 1 304 ? -19.208 -5.552 36.362 1.00 35.38 304 SER A N 1
ATOM 2293 C CA . SER A 1 304 ? -18.902 -6.551 35.346 1.00 35.38 304 SER A CA 1
ATOM 2294 C C . SER A 1 304 ? -19.076 -7.953 35.930 1.00 35.38 304 SER A C 1
ATOM 2296 O O . SER A 1 304 ? -18.285 -8.375 36.768 1.00 35.38 304 SER A O 1
ATOM 2298 N N . ARG A 1 305 ? -20.080 -8.702 35.466 1.00 35.34 305 ARG A N 1
ATOM 2299 C CA . ARG A 1 305 ? -20.080 -10.161 35.599 1.00 35.34 305 ARG A CA 1
ATOM 2300 C C . ARG A 1 305 ? -19.356 -10.717 34.377 1.00 35.34 305 ARG A C 1
ATOM 2302 O O . ARG A 1 305 ? -19.784 -10.467 33.251 1.00 35.34 305 ARG A O 1
ATOM 2309 N N . GLU A 1 306 ? -18.235 -11.393 34.609 1.00 29.88 306 GLU A N 1
ATOM 2310 C CA . GLU A 1 306 ? -17.401 -12.000 33.569 1.00 29.88 306 GLU A CA 1
ATOM 2311 C C . GLU A 1 306 ? -18.238 -12.886 32.622 1.00 29.88 306 GLU A C 1
ATOM 2313 O O . GLU A 1 306 ? -19.064 -13.680 33.088 1.00 29.88 306 GLU A O 1
ATOM 2318 N N . PRO A 1 307 ? -18.059 -12.786 31.293 1.00 37.38 307 PRO A N 1
ATOM 2319 C CA . PRO A 1 307 ? -18.754 -13.644 30.346 1.00 37.38 307 PRO A CA 1
ATOM 2320 C C . PRO A 1 307 ? -18.016 -14.986 30.255 1.00 37.38 307 PRO A C 1
ATOM 2322 O O . PRO A 1 307 ? -17.158 -15.182 29.400 1.00 37.38 307 PRO A O 1
ATOM 2325 N N . GLY A 1 308 ? -18.334 -15.909 31.164 1.00 39.25 308 GLY A N 1
ATOM 2326 C CA . GLY A 1 308 ? -17.715 -17.236 31.182 1.00 39.25 308 GLY A CA 1
ATOM 2327 C C . GLY A 1 308 ? -18.074 -18.087 32.396 1.00 39.25 308 GLY A C 1
ATOM 2328 O O . GLY A 1 308 ? -17.184 -18.562 33.085 1.00 39.25 308 GLY A O 1
ATOM 2329 N N . GLY A 1 309 ? -19.361 -18.293 32.676 1.00 28.69 309 GLY A N 1
ATOM 2330 C CA . GLY A 1 309 ? -19.793 -19.214 33.729 1.00 28.69 309 GLY A CA 1
ATOM 2331 C C . GLY A 1 309 ? -21.140 -19.836 33.393 1.00 28.69 309 GLY A C 1
ATOM 2332 O O . GLY A 1 309 ? -22.160 -19.151 33.411 1.00 28.69 309 GLY A O 1
ATOM 2333 N N . ALA A 1 310 ? -21.138 -21.126 33.058 1.00 29.47 310 ALA A N 1
ATOM 2334 C CA . ALA A 1 310 ? -22.346 -21.947 33.040 1.00 29.47 310 ALA A CA 1
ATOM 2335 C C . ALA A 1 310 ? -23.014 -21.937 34.437 1.00 29.47 310 ALA A C 1
ATOM 2337 O O . ALA A 1 310 ? -22.339 -21.654 35.430 1.00 29.47 310 ALA A O 1
ATOM 2338 N N . PRO A 1 311 ? -24.325 -22.214 34.549 1.00 37.62 311 PRO A N 1
ATOM 2339 C CA . PRO A 1 311 ? -25.030 -22.052 35.808 1.00 37.62 311 PRO A CA 1
ATOM 2340 C C . PRO A 1 311 ? -24.724 -23.240 36.723 1.00 37.62 311 PRO A C 1
ATOM 2342 O O . PRO A 1 311 ? -25.249 -24.330 36.518 1.00 37.62 311 PRO A O 1
ATOM 2345 N N . SER A 1 312 ? -23.910 -23.027 37.753 1.00 28.44 312 SER A N 1
ATOM 2346 C CA . SER A 1 312 ? -23.886 -23.890 38.935 1.00 28.44 312 SER A CA 1
ATOM 2347 C C . SER A 1 312 ? -24.698 -23.203 40.026 1.00 28.44 312 SER A C 1
ATOM 2349 O O . SER A 1 312 ? -24.265 -22.243 40.659 1.00 28.44 312 SER A O 1
ATOM 2351 N N . VAL A 1 313 ? -25.927 -23.679 40.200 1.00 42.03 313 VAL A N 1
ATOM 2352 C CA . VAL A 1 313 ? -26.600 -23.612 41.492 1.00 42.03 313 VAL A CA 1
ATOM 2353 C C . VAL A 1 313 ? -25.915 -24.659 42.358 1.00 42.03 313 VAL A C 1
ATOM 2355 O O . VAL A 1 313 ? -26.017 -25.829 42.019 1.00 42.03 313 VAL A O 1
ATOM 2358 N N . GLU A 1 314 ? -25.231 -24.254 43.426 1.00 31.95 314 GLU A N 1
ATOM 2359 C CA . GLU A 1 314 ? -25.056 -25.057 44.646 1.00 31.95 314 GLU A CA 1
ATOM 2360 C C . GLU A 1 314 ? -24.535 -24.140 45.769 1.00 31.95 314 GLU A C 1
ATOM 2362 O O . GLU A 1 314 ? -23.517 -23.476 45.612 1.00 31.95 314 GLU A O 1
ATOM 2367 N N . ILE A 1 315 ? -25.446 -23.751 46.667 1.00 33.59 315 ILE A N 1
ATOM 2368 C CA . ILE A 1 315 ? -25.517 -24.147 48.087 1.00 33.59 315 ILE A CA 1
ATOM 2369 C C . ILE A 1 315 ? -24.509 -23.375 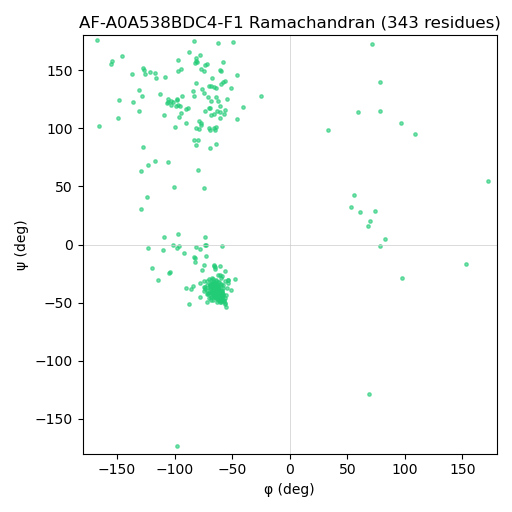48.951 1.00 33.59 315 ILE A C 1
ATOM 2371 O O . ILE A 1 315 ? -23.299 -23.484 48.814 1.00 33.59 315 ILE A O 1
ATOM 2375 N N . ILE A 1 316 ? -25.078 -22.571 49.851 1.00 42.56 316 ILE A N 1
ATOM 2376 C CA . ILE A 1 316 ? -24.398 -21.905 50.958 1.00 42.56 316 ILE A CA 1
ATOM 2377 C C . ILE A 1 316 ? -23.863 -23.002 51.882 1.00 42.56 316 ILE A C 1
ATOM 2379 O O . ILE A 1 316 ? -24.661 -23.712 52.492 1.00 42.56 316 ILE A O 1
ATOM 2383 N N . GLU A 1 317 ? -22.546 -23.116 52.004 1.00 38.25 317 GLU A N 1
ATOM 2384 C CA . GLU A 1 317 ? -21.917 -23.720 53.176 1.00 38.25 317 GLU A CA 1
ATOM 2385 C C . GLU A 1 317 ? -21.240 -22.589 53.956 1.00 38.25 317 GLU A C 1
ATOM 2387 O O . GLU A 1 317 ? -20.318 -21.929 53.476 1.00 38.25 317 GLU A O 1
ATOM 2392 N N . GLU A 1 318 ? -21.800 -22.299 55.132 1.00 45.62 318 GLU A N 1
ATOM 2393 C CA . GLU A 1 318 ? -21.161 -21.497 56.170 1.00 45.62 318 GLU A CA 1
ATOM 2394 C C . GLU A 1 318 ? -19.870 -22.214 56.591 1.00 45.62 318 GLU A C 1
ATOM 2396 O O . GLU A 1 318 ? -19.934 -23.298 57.166 1.00 45.62 318 GLU A O 1
ATOM 2401 N N . GLU A 1 319 ? -18.705 -21.623 56.320 1.00 38.03 319 GLU A N 1
ATOM 2402 C CA . GLU A 1 319 ? -17.466 -22.010 56.998 1.00 38.03 319 GLU A CA 1
ATOM 2403 C C . GLU A 1 319 ? -17.190 -21.039 58.152 1.00 38.03 319 GLU A C 1
ATOM 2405 O O . GLU A 1 319 ? -17.139 -19.817 57.981 1.00 38.03 319 GLU A O 1
ATOM 2410 N N . ASP A 1 320 ? -17.054 -21.641 59.334 1.00 47.28 320 ASP A N 1
ATOM 2411 C CA . ASP A 1 320 ? -16.801 -21.059 60.647 1.00 47.28 320 ASP A CA 1
ATOM 2412 C C . ASP A 1 320 ? -15.777 -19.914 60.631 1.00 47.28 320 ASP A C 1
ATOM 2414 O O . ASP A 1 320 ? -14.582 -20.095 60.381 1.00 47.28 320 ASP A O 1
ATOM 2418 N N . THR A 1 321 ? -16.225 -18.724 61.032 1.00 47.81 321 THR A N 1
ATOM 2419 C CA . THR A 1 321 ? -15.328 -17.708 61.586 1.00 47.81 321 THR A CA 1
ATOM 2420 C C . THR A 1 321 ? -14.704 -18.254 62.876 1.00 47.81 321 THR A C 1
ATOM 2422 O O . THR A 1 321 ? -15.454 -18.592 63.797 1.00 47.81 321 THR A O 1
ATOM 2425 N N . PRO A 1 322 ? -13.366 -18.325 63.005 1.00 52.19 322 PRO A N 1
ATOM 2426 C CA . PRO A 1 322 ? -12.743 -18.769 64.245 1.00 52.19 322 PRO A CA 1
ATOM 2427 C C . PRO A 1 322 ? -13.070 -17.784 65.374 1.00 52.19 322 PRO A C 1
ATOM 2429 O O . PRO A 1 322 ? -13.002 -16.569 65.191 1.00 52.19 322 PRO A O 1
ATOM 2432 N N . SER A 1 323 ? -13.438 -18.320 66.538 1.00 66.00 323 SER A N 1
ATOM 2433 C CA . SER A 1 323 ? -13.754 -17.549 67.745 1.00 66.00 323 SER A CA 1
ATOM 2434 C C . SER A 1 323 ? -12.593 -16.629 68.144 1.00 66.00 323 SER A C 1
ATOM 2436 O O . SER A 1 323 ? -11.428 -17.033 68.088 1.00 66.00 323 SER A O 1
ATOM 2438 N N . ASP A 1 324 ? -12.924 -15.414 68.592 1.00 58.34 324 ASP A N 1
ATOM 2439 C CA . ASP A 1 324 ? -11.987 -14.361 69.015 1.00 58.34 324 ASP A CA 1
ATOM 2440 C C . ASP A 1 324 ? -10.882 -14.854 69.975 1.00 58.34 324 ASP A C 1
ATOM 2442 O O . ASP A 1 324 ? -9.754 -14.357 69.930 1.00 58.34 324 ASP A O 1
ATOM 2446 N N . ASP A 1 325 ? -11.156 -15.882 70.786 1.00 61.88 325 ASP A N 1
ATOM 2447 C CA . ASP A 1 325 ? -10.181 -16.484 71.705 1.00 61.88 325 ASP A CA 1
ATOM 2448 C C . ASP A 1 325 ? -9.017 -17.195 70.988 1.00 61.88 325 ASP A C 1
ATOM 2450 O O . ASP A 1 325 ? -7.880 -17.180 71.466 1.00 61.88 325 ASP A O 1
ATOM 2454 N N . GLU A 1 326 ? -9.252 -17.791 69.815 1.00 65.12 326 GLU A N 1
ATOM 2455 C CA . GLU A 1 326 ? -8.202 -18.456 69.035 1.00 65.12 326 GLU A CA 1
ATOM 2456 C C . GLU A 1 326 ? -7.331 -17.440 68.278 1.00 65.12 326 GLU A C 1
ATOM 2458 O O . GLU A 1 326 ? -6.112 -17.617 68.155 1.00 65.12 326 GLU A O 1
ATOM 2463 N N . ALA A 1 327 ? -7.936 -16.332 67.839 1.00 62.38 327 ALA A N 1
ATOM 2464 C CA . ALA A 1 327 ? -7.224 -15.209 67.236 1.00 62.38 327 ALA A CA 1
ATOM 2465 C C . ALA A 1 327 ? -6.289 -14.527 68.253 1.00 62.38 327 ALA A C 1
ATOM 2467 O O . ALA A 1 327 ? -5.124 -14.264 67.944 1.00 62.38 327 ALA A O 1
ATOM 2468 N N . LEU A 1 328 ? -6.752 -14.325 69.492 1.00 60.31 328 LEU A N 1
ATOM 2469 C CA . LEU A 1 328 ? -5.946 -13.769 70.585 1.00 60.31 328 LEU A CA 1
ATOM 2470 C C . LEU A 1 328 ? -4.770 -14.674 70.976 1.00 60.31 328 LEU A C 1
ATOM 2472 O O . LEU A 1 328 ? -3.665 -14.179 71.219 1.00 60.31 328 LEU A O 1
ATOM 2476 N N . ARG A 1 329 ? -4.965 -15.998 70.962 1.00 66.81 329 ARG A N 1
ATOM 2477 C CA . ARG A 1 329 ? -3.907 -16.972 71.272 1.00 66.81 329 ARG A CA 1
ATOM 2478 C C . ARG A 1 329 ? -2.781 -16.969 70.235 1.00 66.81 329 ARG A C 1
ATOM 2480 O O . ARG A 1 329 ? -1.609 -16.944 70.608 1.00 66.81 329 ARG A O 1
ATOM 2487 N N . ARG A 1 330 ? -3.127 -16.917 68.942 1.00 64.75 330 ARG A N 1
ATOM 2488 C CA . ARG A 1 330 ? -2.143 -16.830 67.844 1.00 64.75 330 ARG A CA 1
ATOM 2489 C C . ARG A 1 330 ? -1.322 -15.543 67.897 1.00 64.75 330 ARG A C 1
ATOM 2491 O O . ARG A 1 330 ? -0.121 -15.572 67.638 1.00 64.75 330 ARG A O 1
ATOM 2498 N N . VAL A 1 331 ? -1.944 -14.420 68.261 1.00 65.38 331 VAL A N 1
ATOM 2499 C CA . VAL A 1 331 ? -1.247 -13.130 68.395 1.00 65.38 331 VAL A CA 1
ATOM 2500 C C . VAL A 1 331 ? -0.285 -13.135 69.592 1.00 65.38 331 VAL A C 1
ATOM 2502 O O . VAL A 1 331 ? 0.821 -12.603 69.484 1.00 65.38 331 VAL A O 1
ATOM 2505 N N . GLN A 1 332 ? -0.651 -13.782 70.704 1.00 66.50 332 GLN A N 1
ATOM 2506 C CA . GLN A 1 332 ? 0.223 -13.925 71.876 1.00 66.50 332 GLN A CA 1
ATOM 2507 C C . GLN A 1 332 ? 1.445 -14.818 71.611 1.00 66.50 332 GLN A C 1
ATOM 2509 O O . GLN A 1 332 ? 2.551 -14.460 72.021 1.00 66.50 332 GLN A O 1
ATOM 2514 N N . GLU A 1 333 ? 1.283 -15.929 70.885 1.00 68.31 333 GLU A N 1
ATOM 2515 C CA . GLU A 1 333 ? 2.407 -16.797 70.494 1.00 68.31 333 GLU A CA 1
ATOM 2516 C C . GLU A 1 333 ? 3.379 -16.107 69.526 1.00 68.31 333 GLU A C 1
ATOM 2518 O O . GLU A 1 333 ? 4.589 -16.308 69.621 1.00 68.31 333 GLU A O 1
ATOM 2523 N N . MET A 1 334 ? 2.876 -15.259 68.623 1.00 59.91 334 MET A N 1
ATOM 2524 C CA . MET A 1 334 ? 3.711 -14.559 67.641 1.00 59.91 334 MET A CA 1
ATOM 2525 C C . MET A 1 334 ? 4.533 -13.402 68.223 1.00 59.91 334 MET A C 1
ATOM 2527 O O . MET A 1 334 ? 5.610 -13.108 67.705 1.00 59.91 334 MET A O 1
ATOM 2531 N N . LEU A 1 335 ? 4.029 -12.713 69.252 1.00 61.75 335 LEU A N 1
ATOM 2532 C CA . LEU A 1 335 ? 4.629 -11.470 69.761 1.00 61.75 335 LEU A CA 1
ATOM 2533 C C . LEU A 1 335 ? 5.289 -11.604 71.141 1.00 61.75 335 LEU A C 1
ATOM 2535 O O . LEU A 1 335 ? 5.919 -10.652 71.596 1.00 61.75 335 LEU A O 1
ATOM 2539 N N . GLY A 1 336 ? 5.185 -12.764 71.801 1.00 56.97 336 GLY A N 1
ATOM 2540 C CA . GLY A 1 336 ? 5.900 -13.052 73.051 1.00 56.97 336 GLY A CA 1
ATOM 2541 C C . GLY A 1 336 ? 5.562 -12.112 74.216 1.00 56.97 336 GLY A C 1
ATOM 2542 O O . GLY A 1 336 ? 6.408 -11.881 75.078 1.00 56.97 336 GLY A O 1
ATOM 2543 N N . ALA A 1 337 ? 4.353 -11.545 74.244 1.00 60.25 337 ALA A N 1
ATOM 2544 C CA . ALA A 1 337 ? 3.924 -10.589 75.260 1.00 60.25 337 ALA A CA 1
ATOM 2545 C C . ALA A 1 337 ? 3.021 -11.253 76.313 1.00 60.25 337 ALA A C 1
ATOM 2547 O O . ALA A 1 337 ? 1.964 -11.791 75.984 1.00 60.25 337 ALA A O 1
ATOM 2548 N N . THR A 1 338 ? 3.411 -11.183 77.587 1.00 60.31 338 THR A N 1
ATOM 2549 C CA . THR A 1 338 ? 2.551 -11.527 78.730 1.00 60.31 338 THR A CA 1
ATOM 2550 C C . THR A 1 338 ? 1.624 -10.352 79.075 1.00 60.31 338 THR A C 1
ATOM 2552 O O . THR A 1 338 ? 2.081 -9.206 79.065 1.00 60.31 338 THR A O 1
ATOM 2555 N N . PRO A 1 339 ? 0.339 -10.588 79.408 1.00 55.38 339 PRO A N 1
ATOM 2556 C CA . PRO A 1 339 ? -0.559 -9.517 79.822 1.00 55.38 339 PRO A CA 1
ATOM 2557 C C . PRO A 1 339 ? -0.126 -8.970 81.187 1.00 55.38 339 PRO A C 1
ATOM 2559 O O . PRO A 1 339 ? 0.180 -9.736 82.099 1.00 55.38 339 PRO A O 1
ATOM 2562 N N . LEU A 1 340 ? -0.116 -7.645 81.336 1.00 48.81 340 LEU A N 1
ATOM 2563 C CA . LEU A 1 340 ? 0.014 -6.998 82.640 1.00 48.81 340 LEU A CA 1
ATOM 2564 C C . LEU A 1 340 ? -1.263 -7.274 83.443 1.00 48.81 340 LEU A C 1
ATOM 2566 O O . LEU A 1 340 ? -2.331 -6.772 83.095 1.00 48.81 340 LEU A O 1
ATOM 2570 N N . GLU A 1 341 ? -1.150 -8.079 84.500 1.00 45.47 341 GLU A N 1
ATOM 2571 C CA . GLU A 1 341 ? -2.208 -8.255 85.493 1.00 45.47 341 GLU A CA 1
ATOM 2572 C C . GLU A 1 341 ? -2.506 -6.897 86.144 1.00 45.47 341 GLU A C 1
ATOM 2574 O O . GLU A 1 341 ? -1.698 -6.344 86.895 1.00 45.47 341 GLU A O 1
ATOM 2579 N N . GLY A 1 342 ? -3.667 -6.332 85.814 1.00 41.94 342 GLY A N 1
ATOM 2580 C CA . GLY A 1 342 ? -4.228 -5.192 86.522 1.00 41.94 342 GLY A CA 1
ATOM 2581 C C . GLY A 1 342 ? -4.578 -5.610 87.945 1.00 41.94 342 GLY A C 1
ATOM 2582 O O . GLY A 1 342 ? -5.476 -6.425 88.151 1.00 41.94 342 GLY A O 1
ATOM 2583 N N . GLY A 1 343 ? -3.846 -5.054 88.910 1.00 35.66 343 GLY A N 1
ATOM 2584 C CA . GLY A 1 343 ? -4.182 -5.113 90.326 1.00 35.66 343 GLY A CA 1
ATOM 2585 C C . GLY A 1 343 ? -5.560 -4.508 90.589 1.00 35.66 343 GLY A C 1
ATOM 2586 O O . GLY A 1 343 ? -5.938 -3.508 89.977 1.00 35.66 343 GLY A O 1
ATOM 2587 N N . GLY A 1 344 ? -6.301 -5.167 91.477 1.00 45.94 344 GLY A N 1
ATOM 2588 C CA . GLY A 1 344 ? -7.592 -4.714 91.972 1.00 45.94 344 GLY A CA 1
ATOM 2589 C C . GLY A 1 344 ? -7.498 -3.621 93.039 1.00 45.94 344 GLY A C 1
ATOM 2590 O O . GLY A 1 344 ? -6.454 -3.455 93.674 1.00 45.94 344 GLY A O 1
ATOM 2591 N N . ASP A 1 345 ? -8.665 -2.991 93.207 1.00 37.44 345 ASP A N 1
ATOM 2592 C CA . ASP A 1 345 ? -9.097 -1.909 94.113 1.00 37.44 345 ASP A CA 1
ATOM 2593 C C . ASP A 1 345 ? -8.485 -0.509 93.921 1.00 37.44 345 ASP A C 1
ATOM 2595 O O . ASP A 1 345 ? -7.328 -0.252 94.324 1.00 37.44 345 ASP A O 1
#

pLDDT: mean 72.09, std 19.56, range [28.44, 97.88]

Radius of gyration: 35.88 Å; Cα contacts (8 Å, |Δi|>4): 270; chains: 1; bounding box: 105×44×118 Å

Solvent-accessible surface area (backbone atoms only — not comparable to full-atom values): 21245 Å² total; per-residue (Å²): 130,60,89,82,43,73,66,50,48,48,54,52,48,55,53,34,37,71,74,37,52,96,53,74,45,73,68,47,50,35,69,74,70,41,76,55,95,58,53,58,48,52,48,52,50,52,30,38,60,74,36,38,59,66,53,50,52,57,53,53,51,48,41,54,74,72,66,50,59,60,68,58,50,50,52,53,39,47,52,50,47,48,50,30,37,44,52,66,74,44,74,92,53,60,85,81,46,102,62,56,72,72,60,47,51,57,46,48,61,57,28,68,67,51,54,67,68,48,37,55,50,41,46,52,37,47,53,50,26,59,57,51,36,76,77,48,94,52,48,61,59,37,50,52,54,30,52,43,46,50,31,35,31,84,76,35,91,48,73,67,18,53,51,42,40,49,56,50,50,32,60,77,66,66,56,68,86,70,77,80,77,80,76,83,76,80,82,76,82,84,79,91,80,89,80,86,90,85,86,88,82,88,85,90,85,89,84,84,89,87,89,80,85,81,87,77,94,80,74,82,45,50,71,54,52,58,73,44,43,63,59,51,45,52,50,32,52,74,72,69,33,67,68,61,30,65,42,48,74,60,39,42,78,70,49,50,78,78,57,42,36,33,36,30,30,51,75,93,43,65,75,42,53,58,57,47,65,78,42,42,68,64,52,29,47,55,37,30,75,74,70,73,41,76,44,48,79,44,75,44,77,45,78,84,73,78,94,79,73,80,91,77,90,75,80,93,74,90,76,82,77,80,56,69,69,60,57,54,49,55,54,38,71,75,65,75,62,80,83,81,82,79,80,81,136

Sequence (345 aa):
RAEGSARDALSLLDQATVLGGQAVDEATVRALLGAPRGEVQFEIADVVAVGDVRGIFEVVDRLVLDGRDVRNVTNETIGHFRDLLLVKTAPGQEDLLDLAADAYEDLRVQAEKFSAGELARILALLLAAQNDMRWTTSPRLSLELALIRACLPDTDPTPAGVVARLERLERLANLAPETVVVLEERIEAPAPSVATPAAPPSDEAATQMPVPQAADAGSVDVAMLRRSWGALIDHLGQLRQPILRAVLESATVASFDGETLELAFPPDKRFGVQKVQDRQDELQQALGDLFGIAPRITCVVRESREPGGAPSVEIIEEEDTPSDDEALRRVQEMLGATPLEGGGD

Nearest PDB structures (foldseek):
  8vap-assembly1_D  TM=6.949E-01  e=1.826E-05  Escherichia coli
  3glg-assembly2_H  TM=6.771E-01  e=6.344E-05  Escherichia coli K-12
  3glf-assembly2_G  TM=7.434E-01  e=2.425E-04  Escherichia coli K-12
  3zh9-assembly1_B  TM=7.953E-01  e=1.178E-03  Bacillus subtilis subsp. subtilis str. 168
  2e7g-assembly1_A  TM=3.764E-01  e=8.734E-01  Homo sapiens

Secondary structure (DSSP, 8-state):
---S-HHHHHHHHHHHHHHHTT---HHHHHHHH-S-TTHHHHHHHHHHHHT-HHHHHHHHHHHHHTT--HHHHHHHHHHHHHHHHHHHHSTT-GGGS---HHHHHHHHHHHTTS-HHHHHHHHHHHHHHHHHTTT-S-HHHHHHHHHHHHH-GGG--SHHHHHHHHHHHHHHTT-------------PPPPP------------------S-----TT---HHHHHHTHHHHHHHHHHTT-HHHHHHHTT-EEEEE-SSEEEEEE-GGGHHHHHHHHTTHHHHHHHHHHHHS--PEEEEEE-----S-------------PPPHHHHHHHHHHHHTPPP------

Foldseek 3Di:
DPPPDPVVVVVLVVQQCVQVPPDRDPVSSCVSVPHPLVVLLLQLLVCLLQLPLVSLVVSLVVCVVVVHDLLVNLVSNLVLLVLLLCCQPPPPVCVVDPDDPVVNVSSNVSSVSDDNLLSVQLSVLSVVLSVVCVPDPCSSVSSSVSSNCSSQLVPPPDPSSVVRVVVVVCVVVVPDPPPPPPPPPDDDDDDDDDDDDDDDDDDDDDDDDDDDDDDDPDDDALVNCQVCLVVLLVVCVVVVNVLLSVLSVQWGFPGDDQAETEIEHEPVPPVSQVSCVVCVVVSLVSCCVPPVGRHHYHYDYDYDDDPDDDDDDDDDDDDDDDDPVVVVVVVCVVPVDDDDPDDDD

Mean predicted aligned error: 22.53 Å